Protein AF-A0A8U0WHA3-F1 (afdb_monomer)

Nearest PDB structures (foldseek):
  4mnm-assembly1_A  TM=7.042E-01  e=1.738E-02  Cycas revoluta
  4r5e-assembly1_A  TM=6.989E-01  e=1.854E-02  Cycas revoluta
  4mnk-assembly1_A  TM=7.032E-01  e=4.586E-02  Cycas revoluta
  4mnl-assembly1_A  TM=7.020E-01  e=5.568E-02  Cycas revoluta
  3wij-assembly1_A  TM=7.010E-01  e=7.212E-02  Cycas revoluta

Structure (mmCIF, N/CA/C/O backbone):
data_AF-A0A8U0WHA3-F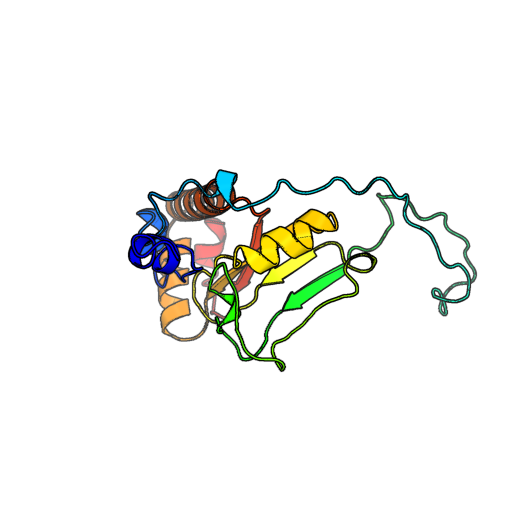1
#
_entry.id   AF-A0A8U0WHA3-F1
#
loop_
_atom_site.group_PDB
_atom_site.id
_atom_site.type_symbol
_atom_site.label_atom_id
_atom_site.label_alt_id
_atom_site.label_comp_id
_atom_site.label_asym_id
_atom_site.label_entity_id
_atom_site.label_seq_id
_atom_site.pdbx_PDB_ins_code
_atom_site.Cartn_x
_atom_site.Cartn_y
_atom_site.Cartn_z
_atom_site.occupancy
_atom_site.B_iso_or_equiv
_atom_site.auth_seq_id
_atom_site.auth_comp_id
_atom_site.auth_asym_id
_atom_site.auth_atom_id
_atom_site.pdbx_PDB_model_num
ATOM 1 N N . MET A 1 1 ? 8.045 21.628 -26.207 1.00 37.41 1 MET A N 1
ATOM 2 C CA . MET A 1 1 ? 7.608 22.619 -25.205 1.00 37.41 1 MET A CA 1
ATOM 3 C C . MET A 1 1 ? 6.106 22.745 -25.346 1.00 37.41 1 MET A C 1
ATOM 5 O O . MET A 1 1 ? 5.651 23.285 -26.343 1.00 37.41 1 MET A O 1
ATOM 9 N N . CYS A 1 2 ? 5.357 22.109 -24.447 1.00 33.91 2 CYS A N 1
ATOM 10 C CA . CYS A 1 2 ? 3.903 22.227 -24.365 1.00 33.91 2 CYS A CA 1
ATOM 11 C C . CYS A 1 2 ? 3.593 22.856 -23.009 1.00 33.91 2 CYS A C 1
ATOM 13 O O . CYS A 1 2 ? 3.605 22.165 -21.995 1.00 33.91 2 CYS A O 1
ATOM 15 N N . ASP A 1 3 ? 3.332 24.160 -23.013 1.00 40.28 3 ASP A N 1
ATOM 16 C CA . ASP A 1 3 ? 3.103 24.990 -21.824 1.00 40.28 3 ASP A CA 1
ATOM 17 C C . ASP A 1 3 ? 1.648 24.920 -21.321 1.00 40.28 3 ASP A C 1
ATOM 19 O O . ASP A 1 3 ? 1.060 25.929 -20.948 1.00 40.28 3 ASP A O 1
ATOM 23 N N . HIS A 1 4 ? 1.023 23.737 -21.349 1.00 37.91 4 HIS A N 1
ATOM 24 C CA . HIS A 1 4 ? -0.361 23.516 -20.883 1.00 37.91 4 HIS A CA 1
ATOM 25 C C . HIS A 1 4 ? -0.502 22.301 -19.939 1.00 37.91 4 HIS A C 1
ATOM 27 O O . HIS A 1 4 ? -1.600 21.779 -19.775 1.00 37.91 4 HIS A O 1
ATOM 33 N N . CYS A 1 5 ? 0.587 21.823 -19.318 1.00 44.94 5 CYS A N 1
ATOM 34 C CA . CYS A 1 5 ? 0.592 20.531 -18.608 1.00 44.94 5 CYS A CA 1
ATOM 35 C C . CYS A 1 5 ? 0.924 20.577 -17.100 1.00 44.94 5 CYS A C 1
ATOM 37 O O . CYS A 1 5 ? 0.930 19.522 -16.465 1.00 44.94 5 CYS A O 1
ATOM 39 N N . ASP A 1 6 ? 1.184 21.743 -16.499 1.00 51.12 6 ASP A N 1
ATOM 40 C CA . ASP A 1 6 ? 1.717 21.785 -15.123 1.00 51.12 6 ASP A CA 1
ATOM 41 C C . ASP A 1 6 ? 0.700 21.354 -14.051 1.00 51.12 6 ASP A C 1
ATOM 43 O O . ASP A 1 6 ? 1.032 20.547 -13.182 1.00 51.12 6 ASP A O 1
ATOM 47 N N . ASP A 1 7 ? -0.566 21.777 -14.140 1.00 51.69 7 ASP A N 1
ATOM 48 C CA . ASP A 1 7 ? -1.559 21.435 -13.107 1.00 51.69 7 ASP A CA 1
ATOM 49 C C . ASP A 1 7 ? -1.934 19.948 -13.098 1.00 51.69 7 ASP A C 1
ATOM 51 O O . ASP A 1 7 ? -2.138 19.364 -12.034 1.00 51.69 7 ASP A O 1
ATOM 55 N N . SER A 1 8 ? -1.979 19.303 -14.269 1.00 55.19 8 SER A N 1
ATOM 56 C CA . SER A 1 8 ? -2.258 17.863 -14.354 1.00 55.19 8 SER A CA 1
ATOM 57 C C . SER A 1 8 ? -1.091 17.019 -13.836 1.00 55.19 8 SER A C 1
ATOM 59 O O . SER A 1 8 ? -1.307 16.000 -13.183 1.00 55.19 8 SER A O 1
ATOM 61 N N . CYS A 1 9 ? 0.150 17.471 -14.058 1.00 60.47 9 CYS A N 1
ATOM 62 C CA . CYS A 1 9 ? 1.345 16.768 -13.607 1.00 60.47 9 CYS A CA 1
ATOM 63 C C . CYS A 1 9 ? 1.514 16.843 -12.083 1.00 60.47 9 CYS A C 1
ATOM 65 O O . CYS A 1 9 ? 1.954 15.869 -11.475 1.00 60.47 9 CYS A O 1
ATOM 67 N N . ASN A 1 10 ? 1.111 17.955 -11.460 1.00 66.75 10 ASN A N 1
ATOM 68 C CA . ASN A 1 10 ? 1.145 18.125 -10.003 1.00 66.75 10 ASN A CA 1
ATOM 69 C C . ASN A 1 10 ? 0.157 17.209 -9.263 1.00 66.75 10 ASN A C 1
ATOM 71 O O . ASN A 1 10 ? 0.350 16.927 -8.085 1.00 66.75 10 ASN A O 1
ATOM 75 N N . GLN A 1 11 ? -0.896 16.737 -9.937 1.00 77.69 11 GLN A N 1
ATOM 76 C CA . GLN A 1 11 ? -1.851 15.785 -9.359 1.00 77.69 11 GLN A CA 1
ATOM 77 C C . GLN A 1 11 ? -1.416 14.322 -9.531 1.00 77.69 11 GLN A C 1
ATOM 79 O O . GLN A 1 11 ? -1.964 13.441 -8.868 1.00 77.69 11 GLN A O 1
ATOM 84 N N . LEU A 1 12 ? -0.429 14.052 -10.391 1.00 84.12 12 LEU A N 1
ATOM 85 C CA . LEU A 1 12 ? 0.175 12.733 -10.570 1.00 84.12 12 LEU A CA 1
ATOM 86 C C . LEU A 1 12 ? 1.250 12.500 -9.496 1.00 84.12 12 LEU A C 1
ATOM 88 O O . LEU A 1 12 ? 2.431 12.336 -9.791 1.00 84.12 12 LEU A O 1
ATOM 92 N N . GLU A 1 13 ? 0.846 12.501 -8.231 1.00 89.06 13 GLU A N 1
ATOM 93 C CA . GLU A 1 13 ? 1.704 12.142 -7.104 1.00 89.06 13 GLU A CA 1
ATOM 94 C C . GLU A 1 13 ? 0.955 11.274 -6.091 1.00 89.06 13 GLU A C 1
ATOM 96 O O . GLU A 1 13 ? -0.275 11.310 -6.009 1.00 89.06 13 GLU A O 1
ATOM 101 N N . ALA A 1 14 ? 1.701 10.483 -5.324 1.00 89.62 14 ALA A N 1
ATOM 102 C CA . ALA A 1 14 ? 1.158 9.786 -4.171 1.00 89.62 14 ALA A CA 1
ATOM 103 C C . ALA A 1 14 ? 0.924 10.753 -3.009 1.00 89.62 14 ALA A C 1
ATOM 105 O O . ALA A 1 14 ? 1.683 11.696 -2.778 1.00 89.62 14 ALA A O 1
ATOM 106 N N . GLU A 1 15 ? -0.137 10.488 -2.258 1.00 93.06 15 GLU A N 1
ATOM 107 C CA . GLU A 1 15 ? -0.487 11.222 -1.051 1.00 93.06 15 GLU A CA 1
ATOM 108 C C . GLU A 1 15 ? -0.927 10.249 0.040 1.00 93.06 15 GLU A C 1
ATOM 110 O O . GLU A 1 15 ? -1.289 9.102 -0.232 1.00 93.06 15 GLU A O 1
ATOM 115 N N . ALA A 1 16 ? -0.828 10.687 1.289 1.00 95.50 16 ALA A N 1
ATOM 116 C CA . ALA A 1 16 ? -1.271 9.908 2.433 1.00 95.50 16 ALA A CA 1
ATOM 117 C C . ALA A 1 16 ? -2.705 10.278 2.813 1.00 95.50 16 ALA A C 1
ATOM 119 O O . ALA A 1 16 ? -3.151 11.404 2.586 1.00 95.50 16 ALA A O 1
ATOM 120 N N . LEU A 1 17 ? -3.401 9.340 3.452 1.00 97.75 17 LEU A N 1
ATOM 121 C CA . LEU A 1 17 ? -4.620 9.634 4.199 1.00 97.75 17 LEU A CA 1
ATOM 122 C C . LEU A 1 17 ? -4.285 9.556 5.685 1.00 97.75 17 LEU A C 1
ATOM 124 O O . LEU A 1 17 ? -3.582 8.653 6.130 1.00 97.75 17 LEU A O 1
ATOM 128 N N . HIS A 1 18 ? -4.785 10.517 6.449 1.00 97.38 18 HIS A N 1
ATOM 129 C CA . HIS A 1 18 ? -4.377 10.762 7.830 1.00 97.38 18 HIS A CA 1
ATOM 130 C C . HIS A 1 18 ? -5.441 10.373 8.861 1.00 97.38 18 HIS A C 1
ATOM 132 O O . HIS A 1 18 ? -5.172 10.444 10.056 1.00 97.38 18 HIS A O 1
ATOM 138 N N . ASN A 1 19 ? -6.652 10.002 8.430 1.00 97.88 19 ASN A N 1
ATOM 139 C CA . ASN A 1 19 ? -7.729 9.581 9.325 1.00 97.88 19 ASN A CA 1
ATOM 140 C C . ASN A 1 19 ? -8.810 8.742 8.617 1.00 97.88 19 ASN A C 1
ATOM 142 O O . ASN A 1 19 ? -8.870 8.670 7.384 1.00 97.88 19 ASN A O 1
ATOM 146 N N . ASN A 1 20 ? -9.700 8.154 9.424 1.00 98.00 20 ASN A N 1
ATOM 147 C CA . ASN A 1 20 ? -10.831 7.338 8.974 1.00 98.00 20 ASN A CA 1
ATOM 148 C C . ASN A 1 20 ? -11.777 8.093 8.031 1.00 98.00 20 ASN A C 1
ATOM 150 O O . ASN A 1 20 ? -12.235 7.532 7.040 1.00 98.00 20 ASN A O 1
ATOM 154 N N . GLU A 1 21 ? -12.048 9.377 8.285 1.00 98.06 21 GLU A N 1
ATOM 155 C CA . GLU A 1 21 ? -12.946 10.173 7.443 1.00 98.06 21 GLU A CA 1
ATOM 156 C C . GLU A 1 21 ? -12.401 10.317 6.016 1.00 98.06 21 GLU A C 1
ATOM 158 O O . GLU A 1 21 ? -13.144 10.159 5.044 1.00 98.06 21 GLU A O 1
ATOM 163 N N . GLN A 1 22 ? -11.106 10.607 5.879 1.00 98.31 22 GLN A N 1
ATOM 164 C CA . GLN A 1 22 ? -10.446 10.718 4.585 1.00 98.31 22 GLN A CA 1
ATOM 165 C C . GLN A 1 22 ? -10.455 9.383 3.836 1.00 98.31 22 GLN A C 1
ATOM 167 O O . GLN A 1 22 ? -10.778 9.366 2.646 1.00 98.31 22 GLN A O 1
ATOM 172 N N . LEU A 1 23 ? -10.161 8.278 4.527 1.00 98.19 23 LEU A N 1
ATOM 173 C CA . LEU A 1 23 ? -10.172 6.934 3.949 1.00 98.19 23 LEU A CA 1
ATOM 174 C C . LEU A 1 23 ? -11.570 6.521 3.476 1.00 98.19 23 LEU A C 1
ATOM 176 O O . LEU A 1 23 ? -11.757 6.212 2.298 1.00 98.19 23 LEU A O 1
ATOM 180 N N . LEU A 1 24 ? -12.560 6.577 4.366 1.00 98.38 24 LEU A N 1
ATOM 181 C CA . LEU A 1 24 ? -13.932 6.146 4.088 1.00 98.38 24 LEU A CA 1
ATOM 182 C C . LEU A 1 24 ? -14.575 6.961 2.960 1.00 98.38 24 LEU A C 1
ATOM 184 O O . LEU A 1 24 ? -15.278 6.412 2.112 1.00 98.38 24 LEU A O 1
ATOM 188 N N . ASN A 1 25 ? -14.290 8.264 2.900 1.00 98.00 25 ASN A N 1
ATOM 189 C CA . ASN A 1 25 ? -14.837 9.150 1.872 1.00 98.00 25 ASN A CA 1
ATOM 190 C C . ASN A 1 25 ? -13.953 9.272 0.623 1.00 98.00 25 ASN A C 1
ATOM 192 O O . ASN A 1 25 ? -14.272 10.065 -0.265 1.00 98.00 25 ASN A O 1
ATOM 196 N N . PHE A 1 26 ? -12.858 8.507 0.528 1.00 96.38 26 PHE A N 1
ATOM 197 C CA . PHE A 1 26 ? -11.936 8.542 -0.609 1.00 96.38 26 PHE A CA 1
ATOM 198 C C . PHE A 1 26 ? -11.435 9.972 -0.916 1.00 96.38 26 PHE A C 1
ATOM 200 O O . PHE A 1 26 ? -11.459 10.443 -2.058 1.00 96.38 26 PHE A O 1
ATOM 207 N N . LYS A 1 27 ? -11.034 10.709 0.129 1.00 96.19 27 LYS A N 1
ATOM 208 C CA . LYS A 1 27 ? -10.593 12.112 0.041 1.00 96.19 27 LYS A CA 1
ATOM 209 C C . LYS A 1 27 ? -9.129 12.216 -0.398 1.00 96.19 27 LYS A C 1
ATOM 211 O O . LYS A 1 27 ? -8.283 12.678 0.356 1.00 96.19 27 LYS A O 1
ATOM 216 N N . VAL A 1 28 ? -8.867 11.814 -1.637 1.00 93.25 28 VAL A N 1
ATOM 217 C CA . VAL A 1 28 ? -7.586 11.997 -2.340 1.00 93.25 28 VAL A CA 1
ATOM 218 C C . VAL A 1 28 ? -7.727 13.091 -3.408 1.00 93.25 28 VAL A C 1
ATOM 220 O O . VAL A 1 28 ? -8.770 13.197 -4.064 1.00 93.25 28 VAL A O 1
ATOM 223 N N . ARG A 1 29 ? -6.701 13.927 -3.598 1.00 91.69 29 ARG A N 1
ATOM 224 C CA . ARG A 1 29 ? -6.619 14.934 -4.672 1.00 91.69 29 ARG A CA 1
ATOM 225 C C . ARG A 1 29 ? -6.677 14.278 -6.048 1.00 91.69 29 ARG A C 1
ATOM 227 O O . ARG A 1 29 ? -7.362 14.775 -6.937 1.00 91.69 29 ARG A O 1
ATOM 234 N N . SER A 1 30 ? -6.037 13.121 -6.197 1.00 91.38 30 SER A N 1
ATOM 235 C CA . SER A 1 30 ? -5.966 12.360 -7.453 1.00 91.38 30 SER A CA 1
ATOM 236 C C . SER A 1 30 ? -7.195 11.471 -7.731 1.00 91.38 30 SER A C 1
ATOM 238 O O . SER A 1 30 ? -7.151 10.588 -8.589 1.00 91.38 30 SER A O 1
ATOM 240 N N .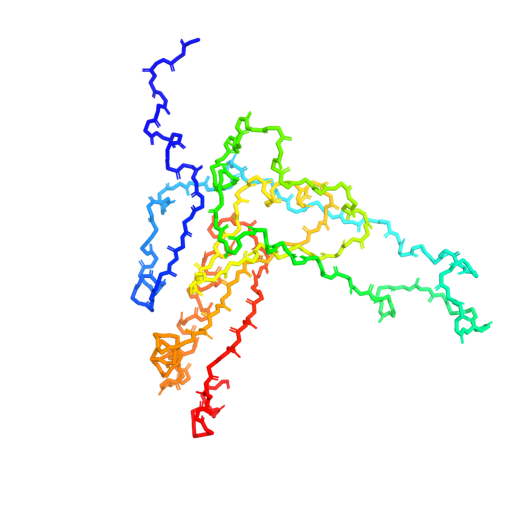 LYS A 1 31 ? -8.333 11.697 -7.054 1.00 92.62 31 LYS A N 1
ATOM 241 C CA . LYS A 1 31 ? -9.543 10.851 -7.176 1.00 92.62 31 LYS A CA 1
ATOM 242 C C . LYS A 1 31 ? -10.156 10.807 -8.578 1.00 92.62 31 LYS A C 1
ATOM 244 O O . LYS A 1 31 ? -10.869 9.864 -8.898 1.00 92.62 31 LYS A O 1
ATOM 249 N N . HIS A 1 32 ? -9.925 11.841 -9.385 1.00 93.62 32 HIS A N 1
ATOM 250 C CA . HIS A 1 32 ? -10.448 11.949 -10.750 1.00 93.62 32 HIS A CA 1
ATOM 251 C C . HIS A 1 32 ? -9.486 11.398 -11.807 1.00 93.62 32 HIS A C 1
ATOM 253 O O . HIS A 1 32 ? -9.846 11.335 -12.979 1.00 93.62 32 HIS A O 1
ATOM 259 N N . ILE A 1 33 ? -8.272 11.018 -11.404 1.00 93.50 33 ILE A N 1
ATOM 260 C CA . ILE A 1 33 ? -7.271 10.454 -12.302 1.00 93.50 33 ILE A CA 1
ATOM 261 C C . ILE A 1 33 ? -7.606 8.989 -12.549 1.00 93.50 33 ILE A C 1
ATOM 263 O O . ILE A 1 33 ? -7.780 8.218 -11.605 1.00 93.50 33 ILE A O 1
ATOM 267 N N . ASP A 1 34 ? -7.649 8.605 -13.822 1.00 94.06 34 ASP A N 1
ATOM 268 C CA . ASP A 1 34 ? -7.662 7.201 -14.212 1.00 94.06 34 ASP A CA 1
ATOM 269 C C . ASP A 1 34 ? -6.233 6.645 -14.194 1.00 94.06 34 ASP A C 1
ATOM 271 O O . ASP A 1 34 ? -5.477 6.756 -15.164 1.00 94.06 34 ASP A O 1
ATOM 275 N N . TRP A 1 35 ? -5.838 6.059 -13.063 1.00 94.31 35 TRP A N 1
ATOM 276 C CA . TRP A 1 35 ? -4.488 5.519 -12.895 1.00 94.31 35 TRP A CA 1
ATOM 277 C C . TRP A 1 35 ? -4.187 4.331 -13.806 1.00 94.31 35 TRP A C 1
ATOM 279 O O . TRP A 1 35 ? -3.012 4.059 -14.035 1.00 94.31 35 TRP A O 1
ATOM 289 N N . HIS A 1 36 ? -5.182 3.684 -14.420 1.00 92.69 36 HIS A N 1
ATOM 290 C CA . HIS A 1 36 ? -4.942 2.618 -15.401 1.00 92.69 36 HIS A CA 1
ATOM 291 C C . HIS A 1 36 ? -4.210 3.128 -16.653 1.00 92.69 36 HIS A C 1
ATOM 293 O O . HIS A 1 36 ? -3.592 2.343 -17.371 1.00 92.69 36 HIS A O 1
ATOM 299 N N . MET A 1 37 ? -4.232 4.443 -16.904 1.00 94.44 37 MET A N 1
ATOM 300 C CA . MET A 1 37 ? -3.443 5.074 -17.965 1.00 94.44 37 MET A CA 1
ATOM 301 C C . MET A 1 37 ? -1.955 5.216 -17.608 1.00 94.44 37 MET A C 1
ATOM 303 O O . MET A 1 37 ? -1.115 5.332 -18.502 1.00 94.44 37 MET A O 1
ATOM 307 N N . TYR A 1 38 ? -1.622 5.213 -16.315 1.00 94.62 38 TYR A N 1
ATOM 308 C CA . TYR A 1 38 ? -0.292 5.541 -15.789 1.00 94.62 38 TYR A CA 1
ATOM 309 C C . TYR A 1 38 ? 0.400 4.345 -15.126 1.00 94.62 38 TYR A C 1
ATOM 311 O O . TYR A 1 38 ? 1.631 4.285 -15.100 1.00 94.62 38 TYR A O 1
ATOM 319 N N . VAL A 1 39 ? -0.375 3.380 -14.631 1.00 95.38 39 VAL A N 1
ATOM 320 C CA . VAL A 1 39 ? 0.095 2.162 -13.975 1.00 95.38 39 VAL A CA 1
ATOM 321 C C . VAL A 1 39 ? -0.017 0.983 -14.929 1.00 95.38 39 VAL A C 1
ATOM 323 O O . VAL A 1 39 ? -1.085 0.632 -15.426 1.00 95.38 39 VAL A O 1
ATOM 326 N N . LYS A 1 40 ? 1.121 0.345 -15.191 1.00 95.69 40 LYS A N 1
ATOM 327 C CA . LYS A 1 40 ? 1.210 -0.853 -16.023 1.00 95.69 40 LYS A CA 1
ATOM 328 C C . LYS A 1 40 ? 0.697 -2.056 -15.235 1.00 95.69 40 LYS A C 1
ATOM 330 O O . LYS A 1 40 ? 1.054 -2.184 -14.067 1.00 95.69 40 LYS A O 1
ATOM 335 N N . PRO A 1 41 ? -0.048 -2.983 -15.855 1.00 97.06 41 PRO A N 1
ATOM 336 C CA . PRO A 1 41 ? -0.464 -4.211 -15.187 1.00 97.06 41 PRO A CA 1
ATOM 337 C C . PRO A 1 41 ? 0.722 -5.031 -14.661 1.00 97.06 41 PRO A C 1
ATOM 339 O O . PRO A 1 41 ? 1.785 -5.075 -15.291 1.00 97.06 41 PRO A O 1
ATOM 342 N N . LEU A 1 42 ? 0.515 -5.722 -13.537 1.00 97.56 42 LEU A N 1
ATOM 343 C CA . LEU A 1 42 ? 1.486 -6.644 -12.953 1.00 97.56 42 LEU A CA 1
ATOM 344 C C . LEU A 1 42 ? 1.882 -7.724 -13.969 1.00 97.56 42 LEU A C 1
ATOM 346 O O . LEU A 1 42 ? 1.048 -8.504 -14.438 1.00 97.56 42 LEU A O 1
ATOM 350 N N . ARG A 1 43 ? 3.174 -7.796 -14.305 1.00 96.25 43 ARG A N 1
ATOM 351 C CA . ARG A 1 43 ? 3.678 -8.814 -15.227 1.00 96.25 43 ARG A CA 1
ATOM 352 C C . ARG A 1 43 ? 3.690 -10.186 -14.538 1.00 96.25 43 ARG A C 1
ATOM 354 O O . ARG A 1 43 ? 4.292 -10.322 -13.479 1.00 96.25 43 ARG A O 1
ATOM 361 N N . PRO A 1 44 ? 3.129 -11.242 -15.140 1.00 91.94 44 PRO A N 1
ATOM 362 C CA . PRO A 1 44 ? 3.260 -12.589 -14.593 1.00 91.94 44 PRO A CA 1
ATOM 363 C C . PRO A 1 44 ? 4.726 -13.052 -14.579 1.00 91.94 44 PRO A C 1
ATOM 365 O O . PRO A 1 44 ? 5.466 -12.857 -15.551 1.00 91.94 44 PRO A O 1
ATOM 368 N N . ARG A 1 45 ? 5.141 -13.700 -13.484 1.00 86.25 45 ARG A N 1
ATOM 369 C CA . ARG A 1 45 ? 6.421 -14.416 -13.396 1.00 86.25 45 ARG A CA 1
ATOM 370 C C . ARG A 1 45 ? 6.206 -15.869 -13.814 1.00 86.25 45 ARG A C 1
ATOM 372 O O . ARG A 1 45 ? 5.477 -16.602 -13.164 1.00 86.25 45 ARG A O 1
ATOM 379 N N . TYR A 1 46 ? 6.849 -16.269 -14.909 1.00 73.69 46 TYR A N 1
ATOM 380 C CA . TYR A 1 46 ? 6.767 -17.632 -15.459 1.00 73.69 46 TYR A CA 1
ATOM 381 C C . TYR A 1 46 ? 7.980 -18.503 -15.116 1.00 73.69 46 TYR A C 1
ATOM 383 O O . TYR A 1 46 ? 8.012 -19.689 -15.441 1.00 73.69 46 TYR A O 1
ATOM 391 N N . ALA A 1 47 ? 9.016 -17.912 -14.519 1.00 69.88 47 ALA A N 1
ATOM 392 C CA . ALA A 1 47 ? 10.204 -18.650 -14.132 1.00 69.88 47 ALA A CA 1
ATOM 393 C C . ALA A 1 47 ? 9.869 -19.533 -12.928 1.00 69.88 47 ALA A C 1
ATOM 395 O O . ALA A 1 47 ? 9.437 -19.025 -11.895 1.00 69.88 47 ALA A O 1
ATOM 396 N N . LYS A 1 48 ? 10.086 -20.845 -13.063 1.00 67.56 48 LYS A N 1
ATOM 397 C CA . LYS A 1 48 ? 10.014 -21.761 -11.923 1.00 67.56 48 LYS A CA 1
ATOM 398 C C . LYS A 1 48 ? 11.050 -21.343 -10.875 1.00 67.56 48 LYS A C 1
ATOM 400 O O . LYS A 1 48 ? 12.142 -20.923 -11.274 1.00 67.56 48 LYS A O 1
ATOM 405 N N . PRO A 1 49 ? 10.759 -21.493 -9.574 1.00 67.25 49 PRO A N 1
ATOM 406 C CA . PRO A 1 49 ? 11.749 -21.285 -8.528 1.00 67.25 49 PRO A CA 1
ATOM 407 C C . PRO A 1 49 ? 13.021 -22.083 -8.838 1.00 67.25 49 PRO A C 1
ATOM 409 O O . PRO A 1 49 ? 12.981 -23.301 -9.015 1.00 67.25 49 PRO A O 1
ATOM 412 N N . ILE A 1 50 ? 14.157 -21.395 -8.960 1.00 66.81 50 ILE A N 1
ATOM 413 C CA . ILE A 1 50 ? 15.440 -22.048 -9.224 1.00 66.81 50 ILE A CA 1
ATOM 414 C C . ILE A 1 50 ? 16.141 -22.250 -7.888 1.00 66.81 50 ILE A C 1
ATOM 416 O O . ILE A 1 50 ? 16.629 -21.302 -7.276 1.00 66.81 50 ILE A O 1
ATOM 420 N N . TYR A 1 51 ? 16.234 -23.502 -7.448 1.00 63.25 51 TYR A N 1
ATOM 421 C CA . TYR A 1 51 ? 17.085 -23.844 -6.318 1.00 63.25 51 TYR A CA 1
ATOM 422 C C . TYR A 1 51 ? 18.560 -23.756 -6.728 1.00 63.25 51 TYR A C 1
ATOM 424 O O . TYR A 1 51 ? 19.043 -24.557 -7.531 1.00 63.25 51 TYR A O 1
ATOM 432 N N . LEU A 1 52 ? 19.302 -22.813 -6.140 1.00 65.50 52 LEU A N 1
ATOM 433 C CA . LEU A 1 52 ? 20.739 -22.614 -6.392 1.00 65.50 52 LEU A CA 1
ATOM 434 C C . LEU A 1 52 ? 21.641 -23.684 -5.727 1.00 65.50 52 LEU A C 1
ATOM 436 O O . LEU A 1 52 ? 22.861 -23.525 -5.654 1.00 65.50 52 LEU A O 1
ATOM 440 N N . LYS A 1 53 ? 21.069 -24.814 -5.277 1.00 64.62 53 LYS A N 1
ATOM 441 C CA . LYS A 1 53 ? 21.775 -25.958 -4.671 1.00 64.62 53 LYS A CA 1
ATOM 442 C C . LYS A 1 53 ? 22.607 -25.550 -3.434 1.00 64.62 53 LYS A C 1
ATOM 444 O O . LYS A 1 53 ? 22.219 -24.672 -2.665 1.00 64.62 53 LYS A O 1
ATOM 449 N N . LYS A 1 54 ? 23.754 -26.213 -3.222 1.00 56.66 54 LYS A N 1
ATOM 450 C CA . LYS A 1 54 ? 24.638 -26.094 -2.043 1.00 56.66 54 LYS A CA 1
ATOM 451 C C . LYS A 1 54 ? 25.218 -24.694 -1.785 1.00 56.66 54 LYS A C 1
ATOM 453 O O . LYS A 1 54 ? 25.858 -24.509 -0.760 1.00 56.66 54 LYS A O 1
ATOM 458 N N . GLN A 1 55 ? 25.027 -23.721 -2.679 1.00 59.78 55 GLN A N 1
ATOM 459 C CA . GLN A 1 55 ? 25.498 -22.349 -2.451 1.00 59.78 55 GLN A CA 1
ATOM 460 C C . GLN A 1 55 ? 24.580 -21.542 -1.519 1.00 59.78 55 GLN A C 1
ATOM 462 O O . GLN A 1 55 ? 25.027 -20.539 -0.978 1.00 59.78 55 GLN A O 1
ATOM 467 N N . PHE A 1 56 ? 23.329 -21.976 -1.306 1.00 59.97 56 PHE A N 1
ATOM 468 C CA . PHE A 1 56 ? 22.346 -21.220 -0.515 1.00 59.97 56 PHE A CA 1
ATOM 469 C C . PHE A 1 56 ? 21.755 -21.992 0.673 1.00 59.97 56 PHE A C 1
ATOM 471 O O . PHE A 1 56 ? 21.398 -21.383 1.678 1.00 59.97 56 PHE A O 1
ATOM 478 N N . ASN A 1 57 ? 21.681 -23.326 0.610 1.00 61.28 57 ASN A N 1
ATOM 479 C CA . ASN A 1 57 ? 21.234 -24.146 1.739 1.00 61.28 57 ASN A CA 1
ATOM 480 C C . ASN A 1 57 ? 22.436 -24.686 2.523 1.00 61.28 57 ASN A C 1
ATOM 482 O O . ASN A 1 57 ? 22.841 -25.835 2.364 1.00 61.28 57 ASN A O 1
ATOM 486 N N . LEU A 1 58 ? 23.031 -23.823 3.349 1.00 64.06 58 LEU A N 1
ATOM 487 C CA . LEU A 1 58 ? 24.194 -24.169 4.178 1.00 64.06 58 LEU A CA 1
ATOM 488 C C . LEU A 1 58 ? 23.841 -25.086 5.364 1.00 64.06 58 LEU A C 1
ATOM 490 O O . LEU A 1 58 ? 24.741 -25.617 6.009 1.00 64.06 58 LEU A O 1
ATOM 494 N N . LEU A 1 59 ? 22.548 -25.260 5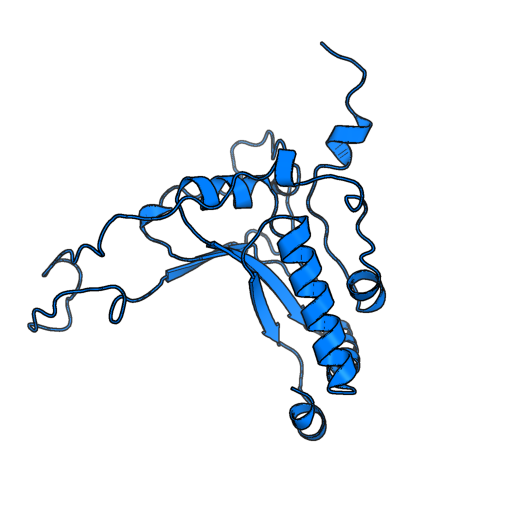.665 1.00 66.06 59 LEU A N 1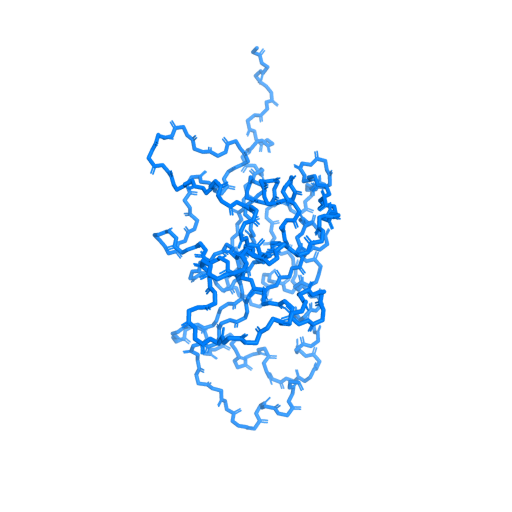
ATOM 495 C CA . LEU A 1 59 ? 22.063 -25.918 6.884 1.00 66.06 59 LEU A CA 1
ATOM 496 C C . LEU A 1 59 ? 21.546 -27.347 6.660 1.00 66.06 59 LEU A C 1
ATOM 498 O O . LEU A 1 59 ? 21.294 -28.054 7.632 1.00 66.06 59 LEU A O 1
ATOM 502 N N . SER A 1 60 ? 21.369 -27.789 5.411 1.00 64.50 60 SER A N 1
ATOM 503 C CA . SER A 1 60 ? 20.776 -29.094 5.114 1.00 64.50 60 SER A CA 1
ATOM 504 C C . SER A 1 60 ? 21.408 -29.766 3.897 1.00 64.50 60 SER A C 1
ATOM 506 O O . SER A 1 60 ? 21.604 -29.154 2.850 1.00 64.50 60 SER A O 1
ATOM 508 N N . ASN A 1 61 ? 21.676 -31.068 4.029 1.00 66.19 61 ASN A N 1
ATOM 509 C CA . ASN A 1 61 ? 22.100 -31.934 2.926 1.00 66.19 61 ASN A CA 1
ATOM 510 C C . ASN A 1 61 ? 20.913 -32.503 2.126 1.00 66.19 61 ASN A C 1
ATOM 512 O O . ASN A 1 61 ? 21.132 -33.224 1.150 1.00 66.19 61 ASN A O 1
ATOM 516 N N . TYR A 1 62 ? 19.670 -32.210 2.529 1.00 62.97 62 TYR A N 1
ATOM 517 C CA . TYR A 1 62 ? 18.477 -32.672 1.825 1.00 62.97 62 TYR A CA 1
ATOM 518 C C . TYR A 1 62 ? 18.257 -31.851 0.547 1.00 62.97 62 TYR A C 1
ATOM 520 O O . TYR A 1 62 ? 18.123 -30.627 0.579 1.00 62.97 62 TYR A O 1
ATOM 528 N N . ASN A 1 63 ? 18.221 -32.547 -0.591 1.00 67.75 63 ASN A N 1
ATOM 529 C CA . ASN A 1 63 ? 17.828 -31.982 -1.879 1.00 67.75 63 ASN A CA 1
ATOM 530 C C . ASN A 1 63 ? 16.309 -32.084 -2.019 1.00 67.75 63 ASN A C 1
ATOM 532 O O . ASN A 1 63 ? 15.804 -33.052 -2.584 1.00 67.75 63 ASN A O 1
ATOM 536 N N . GLU A 1 64 ? 15.592 -31.094 -1.506 1.00 70.62 64 GLU A N 1
ATOM 537 C CA . GLU A 1 64 ? 14.181 -30.923 -1.833 1.00 70.62 64 GLU A CA 1
ATOM 538 C C . GLU A 1 64 ? 14.060 -30.067 -3.098 1.00 70.62 64 GLU A C 1
ATOM 540 O O . GLU A 1 64 ? 14.747 -29.051 -3.250 1.00 70.62 64 GLU A O 1
ATOM 545 N N . GLN A 1 65 ? 13.233 -30.502 -4.048 1.00 73.94 65 GLN A N 1
ATOM 546 C CA . GLN A 1 65 ? 12.912 -29.682 -5.208 1.00 73.94 65 GLN A CA 1
ATOM 547 C C . GLN A 1 65 ? 12.036 -28.515 -4.744 1.00 73.94 65 GLN A C 1
ATOM 549 O O . GLN A 1 65 ? 11.023 -28.734 -4.088 1.00 73.94 65 GLN A O 1
ATOM 554 N N . ILE A 1 66 ? 12.424 -27.286 -5.091 1.00 75.94 66 ILE A N 1
ATOM 555 C CA . ILE A 1 66 ? 11.610 -26.108 -4.789 1.00 75.94 66 ILE A CA 1
ATOM 556 C C . ILE A 1 66 ? 10.532 -25.941 -5.863 1.00 75.94 66 ILE A C 1
ATOM 558 O O . ILE A 1 66 ? 10.830 -25.937 -7.060 1.00 75.94 66 ILE A O 1
ATOM 562 N N . ASP A 1 67 ? 9.296 -25.769 -5.420 1.00 79.62 67 ASP A N 1
ATOM 563 C CA . ASP A 1 67 ? 8.137 -25.373 -6.205 1.00 79.62 67 ASP A CA 1
ATOM 564 C C . ASP A 1 67 ? 7.396 -24.208 -5.526 1.00 79.62 67 ASP A C 1
ATOM 566 O O . ASP A 1 67 ? 7.872 -23.620 -4.554 1.00 79.62 67 ASP A O 1
ATOM 570 N N . ASP A 1 68 ? 6.240 -23.824 -6.061 1.00 78.75 68 ASP A N 1
ATOM 571 C CA . ASP A 1 68 ? 5.480 -22.693 -5.527 1.00 78.75 68 ASP A CA 1
ATOM 572 C C . ASP A 1 68 ? 4.894 -22.952 -4.130 1.00 78.75 68 ASP A C 1
ATOM 574 O O . ASP A 1 68 ? 4.609 -21.988 -3.420 1.00 78.75 68 ASP A O 1
ATOM 578 N N . SER A 1 69 ? 4.755 -24.219 -3.722 1.00 82.56 69 SER A N 1
ATOM 579 C CA . SER A 1 69 ? 4.185 -24.625 -2.433 1.00 82.56 69 SER A CA 1
ATOM 580 C C . SER A 1 69 ? 5.192 -24.597 -1.283 1.00 82.56 69 SER A C 1
ATOM 582 O O . SER A 1 69 ? 4.798 -24.363 -0.142 1.00 82.56 69 SER A O 1
ATOM 584 N N . ASN A 1 70 ? 6.482 -24.802 -1.569 1.00 80.12 70 ASN A N 1
ATOM 585 C CA . ASN A 1 70 ? 7.537 -24.846 -0.552 1.00 80.12 70 ASN A CA 1
ATOM 586 C C . ASN A 1 70 ? 8.605 -23.745 -0.698 1.00 80.12 70 ASN A C 1
ATOM 588 O O . ASN A 1 70 ? 9.468 -23.610 0.178 1.00 80.12 70 ASN A O 1
ATOM 592 N N . ARG A 1 71 ? 8.569 -22.926 -1.761 1.00 83.44 71 ARG A N 1
ATOM 593 C CA . ARG A 1 71 ? 9.459 -21.760 -1.861 1.00 83.44 71 ARG A CA 1
ATOM 594 C C . ARG A 1 71 ? 9.132 -20.737 -0.777 1.00 83.44 71 ARG A C 1
ATOM 596 O O . ARG A 1 71 ? 7.975 -20.464 -0.469 1.00 83.44 71 ARG A O 1
ATOM 603 N N . ARG A 1 72 ? 10.176 -20.104 -0.252 1.00 85.06 72 ARG A N 1
ATOM 604 C CA . ARG A 1 72 ? 10.036 -18.945 0.632 1.00 85.06 72 ARG A CA 1
ATOM 605 C C . ARG A 1 72 ? 9.826 -17.695 -0.206 1.00 85.06 72 ARG A C 1
ATOM 607 O O . ARG A 1 72 ? 10.540 -17.504 -1.188 1.00 85.06 72 ARG A O 1
ATOM 614 N N . GLU A 1 73 ? 8.885 -16.861 0.212 1.00 89.62 73 GLU A N 1
ATOM 615 C CA . GLU A 1 73 ? 8.661 -15.549 -0.387 1.00 89.62 73 GLU A CA 1
ATOM 616 C C . GLU A 1 73 ? 9.460 -14.479 0.370 1.00 89.62 73 GLU A C 1
ATOM 618 O O . GLU A 1 73 ? 9.588 -14.550 1.595 1.00 89.62 73 GLU A O 1
ATOM 623 N N . LEU A 1 74 ? 10.000 -13.493 -0.349 1.00 93.19 74 LEU A N 1
ATOM 624 C CA . LEU A 1 74 ? 10.725 -12.368 0.245 1.00 93.19 74 LEU A CA 1
ATOM 625 C C . LEU A 1 74 ? 9.965 -11.052 0.047 1.00 93.19 74 LEU A C 1
ATOM 627 O O . LEU A 1 74 ? 9.675 -10.646 -1.079 1.00 93.19 74 LEU A O 1
ATOM 631 N N . LEU A 1 75 ? 9.700 -10.356 1.152 1.00 97.12 75 LEU A N 1
ATOM 632 C CA . LEU A 1 75 ? 9.213 -8.979 1.167 1.00 97.12 75 LEU A CA 1
ATOM 633 C C . LEU A 1 75 ? 10.398 -8.019 1.321 1.00 97.12 75 LEU A C 1
ATOM 635 O O . LEU A 1 75 ? 11.160 -8.128 2.281 1.00 97.12 75 LEU A O 1
ATOM 639 N N . LEU A 1 76 ? 10.521 -7.052 0.412 1.00 97.56 76 LEU A N 1
ATOM 640 C CA . LEU A 1 76 ? 11.358 -5.871 0.611 1.00 97.56 76 LEU A CA 1
ATOM 641 C C . LEU A 1 76 ? 10.499 -4.729 1.156 1.00 97.56 76 LEU A C 1
ATOM 643 O O . LEU A 1 76 ? 9.528 -4.334 0.515 1.00 97.56 76 LEU A O 1
ATOM 647 N N . CYS A 1 77 ? 10.888 -4.185 2.306 1.00 96.69 77 CYS A N 1
ATOM 648 C CA . CYS A 1 77 ? 10.257 -3.013 2.903 1.00 96.69 77 CYS A CA 1
ATOM 649 C C . CYS A 1 77 ? 11.111 -1.771 2.616 1.00 96.69 77 CYS A C 1
ATOM 651 O O . CYS A 1 77 ? 12.258 -1.692 3.058 1.00 96.69 77 CYS A O 1
ATOM 653 N N . HIS A 1 78 ? 10.583 -0.833 1.834 1.00 93.75 78 HIS A N 1
ATOM 654 C CA . HIS A 1 78 ? 11.221 0.448 1.552 1.00 93.75 78 HIS A CA 1
ATOM 655 C C . HIS A 1 78 ? 10.810 1.471 2.614 1.00 93.75 78 HIS A C 1
ATOM 657 O O . HIS A 1 78 ? 9.744 2.058 2.501 1.00 93.75 78 HIS A O 1
ATOM 663 N N . ASP A 1 79 ? 11.664 1.671 3.617 1.00 91.94 79 ASP A N 1
ATOM 664 C CA . ASP A 1 79 ? 11.503 2.660 4.695 1.00 91.94 79 ASP A CA 1
ATOM 665 C C . ASP A 1 79 ? 12.618 3.722 4.613 1.00 91.94 79 ASP A C 1
ATOM 667 O O . ASP A 1 79 ? 13.462 3.888 5.497 1.00 91.94 79 ASP A O 1
ATOM 671 N N . MET A 1 80 ? 12.737 4.372 3.452 1.00 84.94 80 MET A N 1
ATOM 672 C CA . MET A 1 80 ? 13.789 5.365 3.236 1.00 84.94 80 MET A CA 1
ATOM 673 C C . MET A 1 80 ? 13.342 6.712 3.805 1.00 84.94 80 MET A C 1
ATOM 675 O O . MET A 1 80 ? 12.492 7.381 3.230 1.00 84.94 80 MET A O 1
ATOM 679 N N . MET A 1 81 ? 13.963 7.142 4.906 1.00 84.62 81 MET A N 1
ATOM 680 C CA . MET A 1 81 ? 13.689 8.436 5.559 1.00 84.62 81 MET A CA 1
ATOM 681 C C . MET A 1 81 ? 12.232 8.608 6.041 1.00 84.62 81 MET A C 1
ATOM 683 O O . MET A 1 81 ? 11.769 9.732 6.242 1.00 84.62 81 MET A O 1
ATOM 687 N N . GLY A 1 82 ? 11.536 7.495 6.279 1.00 81.12 82 GLY A N 1
ATOM 688 C CA . GLY A 1 82 ? 10.295 7.405 7.045 1.00 81.12 82 GLY A CA 1
ATOM 689 C C . GLY A 1 82 ? 8.998 7.796 6.331 1.00 81.12 82 GLY A C 1
ATOM 690 O O . GLY A 1 82 ? 7.932 7.391 6.779 1.00 81.12 82 GLY A O 1
ATOM 691 N N . ASN A 1 83 ? 9.024 8.581 5.254 1.00 88.81 83 ASN A N 1
ATOM 692 C CA . ASN A 1 83 ? 7.813 9.033 4.553 1.00 88.81 83 ASN A CA 1
ATOM 693 C C . ASN A 1 83 ? 8.083 9.261 3.061 1.00 88.81 83 ASN A C 1
ATOM 695 O O . ASN A 1 83 ? 9.193 9.050 2.581 1.00 88.81 83 ASN A O 1
ATOM 699 N N . TYR A 1 84 ? 7.072 9.751 2.339 1.00 90.31 84 TYR A N 1
ATOM 700 C CA . TYR A 1 84 ? 7.231 10.194 0.957 1.00 90.31 84 TYR A CA 1
ATOM 701 C C . TYR A 1 84 ? 8.379 11.190 0.781 1.00 90.31 84 TYR A C 1
ATOM 703 O O . TYR A 1 84 ? 8.431 12.225 1.454 1.00 90.31 84 TYR A O 1
ATOM 711 N N . LEU A 1 85 ? 9.229 10.921 -0.207 1.00 88.88 85 LEU A N 1
ATOM 712 C CA . LEU A 1 85 ? 10.245 11.846 -0.691 1.00 88.88 85 LEU A CA 1
ATOM 713 C C . LEU A 1 85 ? 9.829 12.372 -2.075 1.00 88.88 85 LEU A C 1
ATOM 715 O O . LEU A 1 85 ? 8.651 12.392 -2.433 1.00 88.88 85 LEU A O 1
ATOM 719 N N . GLU A 1 86 ? 10.796 12.815 -2.873 1.00 89.31 86 GLU A N 1
ATOM 720 C CA . GLU A 1 86 ? 10.573 13.268 -4.255 1.00 89.31 86 GLU A CA 1
ATOM 721 C C . GLU A 1 86 ? 10.073 12.139 -5.180 1.00 89.31 86 GLU A C 1
ATOM 723 O O . GLU A 1 86 ? 9.543 12.380 -6.264 1.00 89.31 86 GLU A O 1
ATOM 728 N N . ASP A 1 87 ? 10.209 10.888 -4.747 1.00 88.19 87 ASP A N 1
ATOM 729 C CA . ASP A 1 87 ? 9.719 9.704 -5.442 1.00 88.19 87 ASP A CA 1
ATOM 730 C C . ASP A 1 87 ? 8.192 9.536 -5.388 1.00 88.19 87 ASP A C 1
ATOM 732 O O . ASP A 1 87 ? 7.655 8.705 -6.124 1.00 88.19 87 ASP A O 1
ATOM 736 N N . ARG A 1 88 ? 7.483 10.354 -4.592 1.00 91.00 88 ARG A N 1
ATOM 737 C CA . ARG A 1 88 ? 6.014 10.437 -4.618 1.00 91.00 88 ARG A CA 1
ATOM 738 C C . ARG A 1 88 ? 5.476 10.948 -5.949 1.00 91.00 88 ARG A C 1
ATOM 740 O O . ARG A 1 88 ? 4.369 10.584 -6.334 1.00 91.00 88 ARG A O 1
ATOM 747 N N . HIS A 1 89 ? 6.240 11.792 -6.641 1.00 89.94 89 HIS A N 1
ATOM 748 C CA . HIS A 1 89 ? 5.846 12.399 -7.907 1.00 89.94 89 HIS A CA 1
ATOM 749 C C . HIS A 1 89 ? 5.966 11.388 -9.057 1.00 89.94 89 HIS A C 1
ATOM 751 O O . HIS A 1 89 ? 6.882 10.570 -9.091 1.00 89.94 89 HIS A O 1
ATOM 757 N N . PHE A 1 90 ? 5.083 11.461 -10.056 1.00 86.19 90 PHE A N 1
ATOM 758 C CA . PHE A 1 90 ? 5.074 10.526 -11.190 1.00 86.19 90 PHE A CA 1
ATOM 759 C C . PHE A 1 90 ? 6.374 10.533 -12.000 1.00 86.19 90 PHE A C 1
ATOM 761 O O . PHE A 1 90 ? 6.894 9.474 -12.348 1.00 86.19 90 PHE A O 1
ATOM 768 N N . ASN A 1 91 ? 6.932 11.720 -12.251 1.00 81.75 91 ASN A N 1
ATOM 769 C CA . ASN A 1 91 ? 8.233 11.866 -12.910 1.00 81.75 91 ASN A CA 1
ATOM 770 C C . ASN A 1 91 ? 9.416 11.613 -11.961 1.00 81.75 91 ASN A C 1
ATOM 772 O O . ASN A 1 91 ? 10.567 11.731 -12.382 1.00 81.75 91 ASN A O 1
ATOM 776 N N . SER A 1 92 ? 9.133 11.238 -10.710 1.00 80.56 92 SER A N 1
ATOM 777 C CA . SER A 1 92 ? 10.099 11.056 -9.637 1.00 80.56 92 SER A CA 1
ATOM 778 C C . SER A 1 92 ? 10.984 12.298 -9.454 1.00 80.56 92 SER A C 1
ATOM 780 O O . SER A 1 92 ? 10.609 13.428 -9.774 1.00 80.56 92 SER A O 1
ATOM 782 N N . SER A 1 93 ? 12.169 12.074 -8.911 1.00 81.19 93 SER A N 1
ATOM 783 C CA . SER A 1 93 ? 13.141 13.083 -8.538 1.00 81.19 93 SER A CA 1
ATOM 784 C C . SER A 1 93 ? 14.139 13.387 -9.656 1.00 81.19 93 SER A C 1
ATOM 786 O O . SER A 1 93 ? 14.499 12.530 -10.464 1.00 81.19 93 SER A O 1
ATOM 788 N N . LYS A 1 94 ? 14.668 14.618 -9.654 1.00 83.12 94 LYS A N 1
ATOM 789 C CA . LYS A 1 94 ? 15.841 15.008 -10.461 1.00 83.12 94 LYS A CA 1
ATOM 790 C C . LYS A 1 94 ? 17.171 14.719 -9.753 1.00 83.12 94 LYS A C 1
ATOM 792 O O . LYS A 1 94 ? 18.228 14.976 -10.331 1.00 83.12 94 LYS A O 1
ATOM 797 N N . LYS A 1 95 ? 17.139 14.254 -8.501 1.00 82.62 95 LYS A N 1
ATOM 798 C CA . LYS A 1 95 ? 18.340 14.007 -7.700 1.00 82.62 95 LYS A CA 1
ATOM 799 C C . LYS A 1 95 ? 19.002 12.687 -8.098 1.00 82.62 95 LYS A C 1
ATOM 801 O O . LYS A 1 95 ? 18.386 11.765 -8.633 1.00 82.62 95 LYS A O 1
ATOM 806 N N . PHE A 1 96 ? 20.310 12.605 -7.873 1.00 82.06 96 PHE A N 1
ATOM 807 C CA . PHE A 1 96 ? 21.100 11.429 -8.239 1.00 82.06 96 PHE A CA 1
ATOM 808 C C . PHE A 1 96 ? 21.263 10.444 -7.075 1.00 82.06 96 PHE A C 1
ATOM 810 O O . PHE A 1 96 ? 21.672 9.311 -7.306 1.00 82.06 96 PHE A O 1
ATOM 817 N N . ASP A 1 97 ? 20.921 10.825 -5.854 1.00 83.88 97 ASP A N 1
ATOM 818 C CA . ASP A 1 97 ? 21.164 10.081 -4.617 1.00 83.88 97 ASP A CA 1
ATOM 819 C C . ASP A 1 97 ? 19.911 9.403 -4.043 1.00 83.88 97 ASP A C 1
ATOM 821 O O . ASP A 1 97 ? 19.993 8.766 -2.996 1.00 83.88 97 ASP A O 1
ATOM 825 N N . ASP A 1 98 ? 18.777 9.452 -4.748 1.00 86.88 98 ASP A N 1
ATOM 826 C CA . ASP A 1 98 ? 17.573 8.740 -4.315 1.00 86.88 98 ASP A CA 1
ATOM 827 C C . ASP A 1 98 ? 17.772 7.224 -4.277 1.00 86.88 98 ASP A C 1
ATOM 829 O O . ASP A 1 98 ? 18.564 6.633 -5.031 1.00 86.88 98 ASP A O 1
ATOM 833 N N . TYR A 1 99 ? 16.992 6.586 -3.405 1.00 88.69 99 TYR A N 1
ATOM 834 C CA . TYR A 1 99 ? 16.981 5.142 -3.256 1.00 88.69 99 TYR A CA 1
ATOM 835 C C . TYR A 1 99 ? 16.624 4.459 -4.579 1.00 88.69 99 TYR A C 1
ATOM 837 O O . TYR A 1 99 ? 15.648 4.797 -5.249 1.00 88.69 99 TYR A O 1
ATOM 845 N N . ARG A 1 100 ? 17.424 3.460 -4.956 1.00 89.94 100 ARG A N 1
ATOM 846 C CA . ARG A 1 100 ? 17.216 2.655 -6.161 1.00 89.94 100 ARG A CA 1
ATOM 847 C C . ARG A 1 100 ? 17.314 1.192 -5.812 1.00 89.94 100 ARG A C 1
ATOM 849 O O . ARG A 1 100 ? 18.262 0.763 -5.158 1.00 89.94 100 ARG A O 1
ATOM 856 N N . PHE A 1 101 ? 16.370 0.421 -6.329 1.00 93.88 101 PHE A N 1
ATOM 857 C CA . PHE A 1 101 ? 16.367 -1.020 -6.178 1.00 93.88 101 PHE A CA 1
ATOM 858 C C . PHE A 1 101 ? 16.488 -1.703 -7.540 1.00 93.88 101 PHE A C 1
ATOM 860 O O . PHE A 1 101 ? 15.736 -1.413 -8.471 1.00 93.88 101 PHE A O 1
ATOM 867 N N . TYR A 1 102 ? 17.459 -2.611 -7.655 1.00 94.00 102 TYR A N 1
ATOM 868 C CA . TYR A 1 102 ? 17.771 -3.323 -8.900 1.00 94.00 102 TYR A CA 1
ATOM 869 C C . TYR A 1 102 ? 17.475 -4.825 -8.822 1.00 94.00 102 TYR A C 1
ATOM 871 O O . TYR A 1 102 ? 17.256 -5.466 -9.849 1.00 94.00 102 TYR A O 1
ATOM 879 N N . HIS A 1 103 ? 17.437 -5.402 -7.619 1.00 94.38 103 HIS A N 1
ATOM 880 C CA . HIS A 1 103 ? 17.363 -6.850 -7.408 1.00 94.38 103 HIS A CA 1
ATOM 881 C C . HIS A 1 103 ? 15.923 -7.384 -7.385 1.00 94.38 103 HIS A C 1
ATOM 883 O O . HIS A 1 103 ? 15.587 -8.262 -6.593 1.00 94.38 103 HIS A O 1
ATOM 889 N N . TRP A 1 104 ? 15.072 -6.892 -8.291 1.00 95.19 104 TRP A N 1
ATOM 890 C CA . TRP A 1 104 ? 13.657 -7.269 -8.383 1.00 95.19 104 TRP A CA 1
ATOM 891 C C . TRP A 1 104 ? 13.418 -8.770 -8.559 1.00 95.19 104 TRP A C 1
ATOM 893 O O . TRP A 1 104 ? 12.410 -9.292 -8.103 1.00 95.19 104 TRP A O 1
ATOM 903 N N . SER A 1 105 ? 14.353 -9.489 -9.184 1.00 90.56 105 SER A N 1
ATOM 904 C CA . SER A 1 105 ? 14.263 -10.944 -9.342 1.00 90.56 105 SER A CA 1
ATOM 905 C C . SER A 1 105 ? 14.375 -11.718 -8.025 1.00 90.56 105 SER A C 1
ATOM 907 O O . SER A 1 105 ? 14.055 -12.902 -8.006 1.00 90.56 105 SER A O 1
ATOM 909 N N . GLY A 1 106 ? 14.881 -11.088 -6.962 1.00 89.62 106 GLY A N 1
ATOM 910 C CA . GLY A 1 106 ? 15.089 -11.714 -5.658 1.00 89.62 106 GLY A CA 1
ATOM 911 C C . GLY A 1 106 ? 13.955 -11.496 -4.660 1.00 89.62 106 GLY A C 1
ATOM 912 O O . GLY A 1 106 ? 14.057 -12.018 -3.558 1.00 89.62 106 GLY A O 1
ATOM 913 N N . VAL A 1 107 ? 12.914 -10.734 -5.009 1.00 94.38 107 VAL A N 1
ATOM 914 C CA . VAL A 1 107 ? 11.806 -10.391 -4.102 1.00 94.38 107 VAL A CA 1
ATOM 915 C C . VAL A 1 107 ? 10.463 -10.808 -4.698 1.00 94.38 107 VAL A C 1
ATOM 917 O O . VAL A 1 107 ? 10.308 -10.908 -5.916 1.00 94.38 107 VAL A O 1
ATOM 920 N N . ASP A 1 108 ? 9.483 -11.053 -3.837 1.00 94.31 108 ASP A N 1
ATOM 921 C CA . ASP A 1 108 ? 8.110 -11.404 -4.207 1.00 94.31 108 ASP A CA 1
ATOM 922 C C . ASP A 1 108 ? 7.140 -10.250 -3.974 1.00 94.31 108 ASP A C 1
ATOM 924 O O . ASP A 1 108 ? 6.217 -10.046 -4.770 1.00 94.31 108 ASP A O 1
ATOM 928 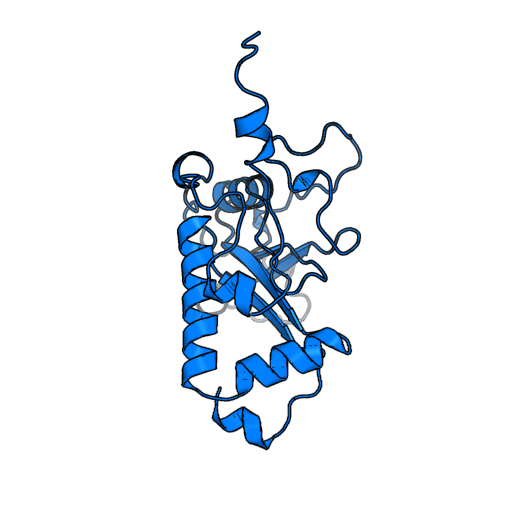N N . TYR A 1 109 ? 7.408 -9.467 -2.929 1.00 97.69 109 TYR A N 1
ATOM 929 C CA . TYR A 1 109 ? 6.634 -8.295 -2.558 1.00 97.69 109 TYR A CA 1
ATOM 930 C C . TYR A 1 109 ? 7.551 -7.095 -2.344 1.00 97.69 109 TYR A C 1
ATOM 932 O O . TYR A 1 109 ? 8.662 -7.220 -1.822 1.00 97.69 109 TYR A O 1
ATOM 940 N N . PHE A 1 110 ? 7.051 -5.925 -2.711 1.00 98.44 110 PHE A N 1
ATOM 941 C CA . PHE A 1 110 ? 7.641 -4.635 -2.395 1.00 98.44 110 PHE A CA 1
ATOM 942 C C . PHE A 1 110 ? 6.630 -3.827 -1.586 1.00 98.44 110 PHE A C 1
ATOM 944 O O . PHE A 1 110 ? 5.544 -3.543 -2.082 1.00 98.44 110 PHE A O 1
ATOM 951 N N . CYS A 1 111 ? 6.965 -3.466 -0.352 1.00 98.44 111 CYS A N 1
ATOM 952 C CA . CYS A 1 111 ? 6.166 -2.548 0.452 1.00 98.44 111 CYS A CA 1
ATOM 953 C C . CYS A 1 111 ? 6.787 -1.157 0.392 1.00 98.44 111 CYS A C 1
ATOM 955 O O . CYS A 1 111 ? 7.957 -1.000 0.743 1.00 98.44 111 CYS A O 1
ATOM 957 N N . TYR A 1 112 ? 6.002 -0.160 -0.014 1.00 97.75 112 TYR A N 1
ATOM 958 C CA . TYR A 1 112 ? 6.369 1.239 0.180 1.00 97.75 112 TYR A CA 1
ATOM 959 C C . TYR A 1 112 ? 5.964 1.646 1.596 1.00 97.75 112 TYR A C 1
ATOM 961 O O . TYR A 1 112 ? 4.781 1.866 1.851 1.00 97.75 112 TYR A O 1
ATOM 969 N N . PHE A 1 113 ? 6.928 1.661 2.514 1.00 97.00 113 PHE A N 1
ATOM 970 C CA . PHE A 1 113 ? 6.688 1.914 3.927 1.00 97.00 113 PHE A CA 1
ATOM 971 C C . PHE A 1 113 ? 6.741 3.403 4.247 1.00 97.00 113 PHE A C 1
ATOM 973 O O . PHE A 1 113 ? 7.556 4.147 3.705 1.00 97.00 113 PHE A O 1
ATOM 980 N N . SER A 1 114 ? 5.850 3.835 5.131 1.00 95.12 114 SER A N 1
ATOM 981 C CA . SER A 1 114 ? 5.824 5.191 5.666 1.00 95.12 114 SER A CA 1
ATOM 982 C C . SER A 1 114 ? 5.078 5.211 6.994 1.00 95.12 114 SER A C 1
ATOM 984 O O . SER A 1 114 ? 4.187 4.397 7.232 1.00 95.12 114 SER A O 1
ATOM 986 N N . HIS A 1 115 ? 5.409 6.204 7.813 1.00 95.75 115 HIS A N 1
ATOM 987 C CA . HIS A 1 115 ? 4.773 6.529 9.092 1.00 95.75 115 HIS A CA 1
ATOM 988 C C . HIS A 1 115 ? 3.464 7.337 8.950 1.00 95.75 115 HIS A C 1
ATOM 990 O O . HIS A 1 115 ? 2.993 8.000 9.876 1.00 95.75 115 HIS A O 1
ATOM 996 N N . HIS A 1 116 ? 2.857 7.355 7.761 1.00 96.19 116 HIS A N 1
ATOM 997 C CA . HIS A 1 116 ? 1.532 7.932 7.562 1.00 96.19 116 HIS A CA 1
ATOM 998 C C . HIS A 1 116 ? 0.443 6.864 7.671 1.00 96.19 116 HIS A C 1
ATOM 1000 O O . HIS A 1 116 ? 0.562 5.808 7.056 1.00 96.19 116 HIS A O 1
ATOM 1006 N N . TYR A 1 117 ? -0.652 7.197 8.374 1.00 97.75 117 TYR A N 1
ATOM 1007 C CA . TYR A 1 117 ? -1.777 6.301 8.687 1.00 97.75 117 TYR A CA 1
ATOM 1008 C C . TYR A 1 117 ? -2.177 5.364 7.534 1.00 97.75 117 TYR A C 1
ATOM 1010 O O . TYR A 1 117 ? -2.204 4.147 7.708 1.00 97.75 117 TYR A O 1
ATOM 1018 N N . VAL A 1 118 ? -2.418 5.912 6.340 1.00 98.31 118 VAL A N 1
ATOM 1019 C CA . VAL A 1 118 ? -2.549 5.136 5.100 1.00 98.31 118 VAL A CA 1
ATOM 1020 C C . VAL A 1 118 ? -1.623 5.715 4.039 1.00 98.31 118 VAL A C 1
ATOM 1022 O O . VAL A 1 118 ? -1.760 6.878 3.650 1.00 98.31 118 VAL A O 1
ATOM 1025 N N . THR A 1 119 ? -0.730 4.873 3.527 1.00 97.94 119 THR A N 1
ATOM 1026 C CA . THR A 1 119 ? 0.274 5.218 2.516 1.00 97.94 119 THR A CA 1
ATOM 1027 C C . THR A 1 119 ? 0.030 4.447 1.226 1.00 97.94 119 THR A C 1
ATOM 1029 O O . THR A 1 119 ? 0.104 3.218 1.189 1.00 97.94 119 THR A O 1
ATOM 1032 N N . ILE A 1 120 ? -0.233 5.187 0.153 1.00 97.81 120 ILE A N 1
ATOM 1033 C CA . ILE A 1 120 ? -0.454 4.672 -1.198 1.00 97.81 120 ILE A CA 1
ATOM 1034 C C . ILE A 1 120 ? 0.904 4.600 -1.922 1.00 97.81 120 ILE A C 1
ATOM 1036 O O . ILE A 1 120 ? 1.576 5.619 -2.054 1.00 97.81 120 ILE A O 1
ATOM 1040 N N . PRO A 1 121 ? 1.335 3.439 -2.440 1.00 97.06 121 PRO A N 1
ATOM 1041 C CA . PRO A 1 121 ? 2.618 3.338 -3.131 1.00 97.06 121 PRO A CA 1
ATOM 1042 C C . PRO A 1 121 ? 2.715 4.315 -4.317 1.00 97.06 121 PRO A C 1
ATOM 1044 O O . PRO A 1 121 ? 1.782 4.384 -5.123 1.00 97.06 121 PRO A O 1
ATOM 1047 N N . PRO A 1 122 ? 3.834 5.041 -4.497 1.00 95.38 122 PRO A N 1
ATOM 1048 C CA . PRO A 1 122 ? 4.005 5.900 -5.660 1.00 95.38 122 PRO A CA 1
ATOM 1049 C C . PRO A 1 122 ? 3.967 5.130 -6.978 1.00 95.38 122 PRO A C 1
ATOM 1051 O O . PRO A 1 122 ? 4.562 4.060 -7.117 1.00 95.38 122 PRO A O 1
ATOM 1054 N N . CYS A 1 123 ? 3.325 5.717 -7.990 1.00 94.31 123 CYS A N 1
ATOM 1055 C CA . CYS A 1 123 ? 3.156 5.112 -9.315 1.00 94.31 123 CYS A CA 1
ATOM 1056 C C . CYS A 1 123 ? 4.488 4.676 -9.956 1.00 94.31 123 CYS A C 1
ATOM 1058 O O . CYS A 1 123 ? 4.549 3.644 -10.629 1.00 94.31 123 CYS A O 1
ATOM 1060 N N . GLY A 1 124 ? 5.579 5.417 -9.723 1.00 93.56 124 GLY A N 1
ATOM 1061 C CA . GLY A 1 124 ? 6.920 5.030 -10.175 1.00 93.56 124 GLY A CA 1
ATOM 1062 C C . GLY A 1 124 ? 7.373 3.678 -9.607 1.00 93.56 124 GLY A C 1
ATOM 1063 O O . GLY A 1 124 ? 7.844 2.821 -10.359 1.00 93.56 124 GLY A O 1
ATOM 1064 N N . TRP A 1 125 ? 7.154 3.454 -8.309 1.00 95.62 125 TRP A N 1
ATOM 1065 C CA . TRP A 1 125 ? 7.461 2.196 -7.625 1.00 95.62 125 TRP A CA 1
ATOM 1066 C C . TRP A 1 125 ? 6.536 1.059 -8.053 1.00 95.62 125 TRP A C 1
ATOM 1068 O O . TRP A 1 125 ? 7.031 -0.036 -8.329 1.00 95.62 125 TRP A O 1
ATOM 1078 N N . ILE A 1 126 ? 5.232 1.332 -8.200 1.00 97.44 126 ILE A N 1
ATOM 1079 C CA . ILE A 1 126 ? 4.268 0.354 -8.728 1.00 97.44 126 ILE A CA 1
ATOM 1080 C C . ILE A 1 126 ? 4.730 -0.140 -10.101 1.00 97.44 126 ILE A C 1
ATOM 1082 O O . ILE A 1 126 ? 4.928 -1.334 -10.316 1.00 97.44 126 ILE A O 1
ATOM 1086 N N . ASN A 1 127 ? 5.013 0.783 -11.019 1.00 96.81 127 ASN A N 1
ATOM 1087 C CA . ASN A 1 127 ? 5.461 0.453 -12.368 1.00 96.81 127 ASN A CA 1
ATOM 1088 C C . ASN A 1 127 ? 6.792 -0.303 -12.404 1.00 96.81 127 ASN A C 1
ATOM 1090 O O . ASN A 1 127 ? 6.959 -1.212 -13.227 1.00 96.81 127 ASN A O 1
ATOM 1094 N N . ALA A 1 128 ? 7.746 0.073 -11.549 1.00 96.06 128 ALA A N 1
ATOM 1095 C CA . ALA A 1 128 ? 9.025 -0.617 -11.448 1.00 96.06 128 ALA A CA 1
ATOM 1096 C C . ALA A 1 128 ? 8.818 -2.074 -11.010 1.00 96.06 128 ALA A C 1
ATOM 1098 O O . ALA A 1 128 ? 9.232 -2.987 -11.724 1.00 96.06 128 ALA A O 1
ATOM 1099 N N . ALA A 1 129 ? 8.100 -2.302 -9.913 1.00 97.44 129 ALA A N 1
ATOM 1100 C CA . ALA A 1 129 ? 7.808 -3.639 -9.406 1.00 97.44 129 ALA A CA 1
ATOM 1101 C C . ALA A 1 129 ? 6.991 -4.476 -10.408 1.00 97.44 129 ALA A C 1
ATOM 1103 O O . ALA A 1 129 ? 7.371 -5.605 -10.739 1.00 97.44 129 ALA A O 1
ATOM 1104 N N . HIS A 1 130 ? 5.937 -3.898 -10.992 1.00 98.00 130 HIS A N 1
ATOM 1105 C CA . HIS A 1 130 ? 5.062 -4.572 -11.953 1.00 98.00 130 HIS A CA 1
ATOM 1106 C C . HIS A 1 130 ? 5.804 -5.036 -13.200 1.00 98.00 130 HIS A C 1
ATOM 1108 O O . HIS A 1 130 ? 5.586 -6.156 -13.665 1.00 98.00 130 HIS A O 1
ATOM 1114 N N . LYS A 1 131 ? 6.743 -4.230 -13.715 1.00 97.12 131 LYS A N 1
ATOM 1115 C CA . LYS A 1 131 ? 7.609 -4.608 -14.846 1.00 97.12 131 LYS A CA 1
ATOM 1116 C C . LYS A 1 131 ? 8.396 -5.896 -14.572 1.00 97.12 131 LYS A C 1
ATOM 1118 O O . LYS A 1 131 ? 8.679 -6.654 -15.509 1.00 97.12 131 LYS A O 1
ATOM 1123 N N . HIS A 1 132 ? 8.738 -6.134 -13.309 1.00 96.25 132 HIS A N 1
ATOM 1124 C CA . HIS A 1 132 ? 9.482 -7.300 -12.842 1.00 96.25 132 HIS A CA 1
ATOM 1125 C C . HIS A 1 132 ? 8.596 -8.403 -12.239 1.00 96.25 132 HIS A C 1
ATOM 1127 O O . HIS A 1 132 ? 9.111 -9.452 -11.856 1.00 96.25 132 HIS A O 1
ATOM 1133 N N . GLY A 1 133 ? 7.276 -8.211 -12.221 1.00 96.38 133 GLY A N 1
ATOM 1134 C CA . GLY A 1 133 ? 6.318 -9.182 -11.700 1.00 96.38 133 GLY A CA 1
ATOM 1135 C C . GLY A 1 133 ? 6.331 -9.331 -10.181 1.00 96.38 133 GLY A C 1
ATOM 1136 O O . GLY A 1 133 ? 6.061 -10.416 -9.660 1.00 96.38 133 GLY A O 1
ATOM 1137 N N . VAL A 1 134 ? 6.671 -8.245 -9.490 1.00 97.31 134 VAL A N 1
ATOM 1138 C CA . VAL A 1 134 ? 6.666 -8.122 -8.030 1.00 97.31 134 VAL A CA 1
ATOM 1139 C C . VAL A 1 134 ? 5.387 -7.406 -7.612 1.00 97.31 134 VAL A C 1
ATOM 1141 O O . VAL A 1 134 ? 5.045 -6.380 -8.199 1.00 97.31 134 VAL A O 1
ATOM 1144 N N . ARG A 1 135 ? 4.689 -7.962 -6.618 1.00 98.12 135 ARG A N 1
ATOM 1145 C CA . ARG A 1 135 ? 3.452 -7.386 -6.068 1.00 98.12 135 ARG A CA 1
ATOM 1146 C C . ARG A 1 135 ? 3.785 -6.212 -5.159 1.00 98.12 135 ARG A C 1
ATOM 1148 O O . ARG A 1 135 ? 4.772 -6.277 -4.423 1.00 98.12 135 ARG A O 1
ATOM 1155 N N . VAL A 1 136 ? 2.960 -5.175 -5.173 1.00 98.69 136 VAL A N 1
ATOM 1156 C CA . VAL A 1 136 ? 3.199 -3.957 -4.399 1.00 98.69 136 VAL A CA 1
ATOM 1157 C C . VAL A 1 136 ? 2.197 -3.808 -3.270 1.00 98.69 136 VAL A C 1
ATOM 1159 O O . VAL A 1 136 ? 0.990 -3.953 -3.460 1.00 98.69 136 VAL A O 1
ATOM 1162 N N . LEU A 1 137 ? 2.721 -3.501 -2.086 1.00 98.81 137 LEU A N 1
ATOM 1163 C CA . LEU A 1 137 ? 1.953 -3.234 -0.883 1.00 98.81 137 LEU A CA 1
ATOM 1164 C C . LEU A 1 137 ? 2.096 -1.760 -0.489 1.00 98.81 137 LEU A C 1
ATOM 1166 O O . LEU A 1 137 ? 3.204 -1.219 -0.480 1.00 98.81 137 LEU A O 1
ATOM 1170 N N . GLY A 1 138 ? 0.972 -1.130 -0.155 1.00 98.50 138 GLY A N 1
ATOM 1171 C CA . GLY A 1 138 ? 0.954 0.100 0.635 1.00 98.50 138 GLY A CA 1
ATOM 1172 C C . GLY A 1 138 ? 1.130 -0.192 2.121 1.00 98.50 138 GLY A C 1
ATOM 1173 O O . GLY A 1 138 ? 1.276 -1.347 2.527 1.00 98.50 138 GLY A O 1
ATOM 1174 N N . THR A 1 139 ? 1.047 0.846 2.945 1.00 98.50 139 THR A N 1
ATOM 1175 C CA . THR A 1 139 ? 1.107 0.711 4.406 1.00 98.50 139 THR A CA 1
ATOM 1176 C C . THR A 1 139 ? -0.170 1.227 5.045 1.00 98.50 139 THR A C 1
ATOM 1178 O O . THR A 1 139 ? -0.634 2.318 4.724 1.00 98.50 139 THR A O 1
ATOM 1181 N N . PHE A 1 140 ? -0.738 0.426 5.939 1.00 98.44 140 PHE A N 1
ATOM 1182 C CA . PHE A 1 140 ? -1.703 0.861 6.939 1.00 98.44 140 PHE A CA 1
ATOM 1183 C C . PHE A 1 140 ? -1.000 0.763 8.287 1.00 98.44 140 PHE A C 1
ATOM 1185 O O . PHE A 1 140 ? -0.593 -0.333 8.677 1.00 98.44 140 PHE A O 1
ATOM 1192 N N . ILE A 1 141 ? -0.827 1.886 8.975 1.00 97.88 141 ILE A N 1
ATOM 1193 C CA . ILE A 1 141 ? -0.110 1.937 10.248 1.00 97.88 141 ILE A CA 1
ATOM 1194 C C . ILE A 1 141 ? -0.913 2.700 11.288 1.00 97.88 141 ILE A C 1
ATOM 1196 O O . ILE A 1 141 ? -1.462 3.764 11.018 1.00 97.88 141 ILE A O 1
ATOM 1200 N N . THR A 1 142 ? -0.960 2.168 12.502 1.00 97.44 142 THR A N 1
ATOM 1201 C CA . THR A 1 142 ? -1.456 2.895 13.672 1.00 97.44 142 THR A CA 1
ATOM 1202 C C . THR A 1 142 ? -0.320 2.967 14.672 1.00 97.44 142 THR A C 1
ATOM 1204 O O . THR A 1 142 ? 0.102 1.929 15.180 1.00 97.44 142 THR A O 1
ATOM 1207 N N . GLU A 1 143 ? 0.182 4.171 14.934 1.00 95.94 143 GLU A N 1
ATOM 1208 C CA . GLU A 1 143 ? 1.282 4.406 15.866 1.00 95.94 143 GLU A CA 1
ATOM 1209 C C . GLU A 1 143 ? 1.049 5.673 16.704 1.00 95.94 143 GLU A C 1
ATOM 1211 O O . GLU A 1 143 ? 0.401 6.639 16.276 1.00 95.94 143 GLU A O 1
ATOM 1216 N N . GLY A 1 144 ? 1.584 5.665 17.925 1.00 94.31 144 GLY A N 1
ATOM 1217 C CA . GLY A 1 144 ? 1.467 6.773 18.868 1.00 94.31 144 GLY A CA 1
ATOM 1218 C C . GLY A 1 144 ? 0.027 7.093 19.293 1.00 94.31 144 GLY A C 1
ATOM 1219 O O . GLY A 1 144 ? -0.926 6.367 19.017 1.00 94.31 144 GLY A O 1
ATOM 1220 N N . HIS A 1 145 ? -0.140 8.230 19.973 1.00 91.81 145 HIS A N 1
ATOM 1221 C CA . HIS A 1 145 ? -1.423 8.592 20.587 1.00 91.81 145 HIS A CA 1
ATOM 1222 C C . HIS A 1 145 ? -2.556 8.810 19.570 1.00 91.81 145 HIS A C 1
ATOM 1224 O O . HIS A 1 145 ? -3.710 8.486 19.841 1.00 91.81 145 HIS A O 1
ATOM 1230 N N . THR A 1 146 ? -2.235 9.351 18.393 1.00 93.12 146 THR A N 1
ATOM 1231 C CA . THR A 1 146 ? -3.224 9.550 17.323 1.00 93.12 146 THR A CA 1
ATOM 1232 C C . THR A 1 146 ? -3.615 8.213 16.693 1.00 93.12 146 THR A C 1
ATOM 1234 O O . THR A 1 146 ? -4.795 7.985 16.433 1.00 93.12 146 THR A O 1
ATOM 1237 N N . GLY A 1 147 ? -2.648 7.309 16.492 1.00 95.06 147 GLY A N 1
ATOM 1238 C CA . GLY A 1 147 ? -2.902 5.958 15.998 1.00 95.06 147 GLY A CA 1
ATOM 1239 C C . GLY A 1 147 ? -3.798 5.149 16.931 1.00 95.06 147 GLY A C 1
ATOM 1240 O O . GLY A 1 147 ? -4.689 4.462 16.441 1.00 95.06 147 GLY A O 1
ATOM 1241 N N . ASP A 1 148 ? -3.628 5.292 18.252 1.00 94.06 148 ASP A N 1
ATOM 1242 C CA . ASP A 1 148 ? -4.464 4.602 19.246 1.00 94.06 148 ASP A CA 1
ATOM 1243 C C . ASP A 1 148 ? -5.949 4.963 19.062 1.00 94.06 148 ASP A C 1
ATOM 1245 O O . ASP A 1 148 ? -6.812 4.087 19.056 1.00 94.06 148 ASP A O 1
ATOM 1249 N N . GLN A 1 149 ? -6.249 6.252 18.865 1.00 94.69 149 GLN A N 1
ATOM 1250 C CA . GLN A 1 149 ? -7.619 6.735 18.652 1.00 94.69 149 GLN A CA 1
ATOM 1251 C C . GLN A 1 149 ? -8.185 6.256 17.311 1.00 94.69 149 GLN A C 1
ATOM 1253 O O . GLN A 1 149 ? -9.306 5.757 17.254 1.00 94.69 149 GLN A O 1
ATOM 1258 N N . LEU A 1 150 ? -7.393 6.352 16.236 1.00 96.69 150 LEU A N 1
ATOM 1259 C CA . LEU A 1 150 ? -7.806 5.875 14.915 1.00 96.69 150 LEU A CA 1
ATOM 1260 C C . LEU A 1 150 ? -8.107 4.375 14.927 1.00 96.69 150 LEU A C 1
ATOM 1262 O O . LEU A 1 150 ? -9.099 3.957 14.333 1.00 96.69 150 LEU A O 1
ATOM 1266 N N . LEU A 1 151 ? -7.277 3.578 15.604 1.00 96.56 151 LEU A N 1
ATOM 1267 C CA . LEU A 1 151 ? -7.469 2.137 15.722 1.00 96.56 151 LEU A CA 1
ATOM 1268 C C . LEU A 1 151 ? -8.705 1.792 16.551 1.00 96.56 151 LEU A C 1
ATOM 1270 O O . LEU A 1 151 ? -9.474 0.922 16.151 1.00 96.56 151 LEU A O 1
ATOM 1274 N N . HIS A 1 152 ? -8.911 2.483 17.673 1.00 95.00 152 HIS A N 1
ATOM 1275 C CA . HIS A 1 152 ? -10.113 2.324 18.488 1.00 95.00 152 HIS A CA 1
ATOM 1276 C C . HIS A 1 152 ? -11.381 2.566 17.654 1.00 95.00 152 HIS A C 1
ATOM 1278 O O . HIS A 1 152 ? -12.308 1.760 17.685 1.00 95.00 152 HIS A O 1
ATOM 1284 N N . ASP A 1 153 ? -11.396 3.623 16.840 1.00 95.50 153 ASP A N 1
ATOM 1285 C CA . ASP A 1 153 ? -12.520 3.910 15.948 1.00 95.50 153 ASP A CA 1
ATOM 1286 C C . ASP A 1 153 ? -12.710 2.821 14.882 1.00 95.50 153 ASP A C 1
ATOM 1288 O O . ASP A 1 153 ? -13.843 2.426 14.614 1.00 95.50 153 ASP A O 1
ATOM 1292 N N . VAL A 1 154 ? -11.623 2.309 14.288 1.00 96.75 154 VAL A N 1
ATOM 1293 C CA . VAL A 1 154 ? -11.671 1.209 13.304 1.00 96.75 154 VAL A CA 1
ATOM 1294 C C . VAL A 1 154 ? -12.289 -0.050 13.916 1.00 96.75 154 VAL A C 1
ATOM 1296 O O . VAL A 1 154 ? -13.124 -0.692 13.280 1.00 96.75 154 VAL A O 1
ATOM 1299 N N . LEU A 1 155 ? -11.899 -0.394 15.145 1.00 96.69 155 LEU A N 1
ATOM 1300 C CA . LEU A 1 155 ? -12.312 -1.620 15.829 1.00 96.69 155 LEU A CA 1
ATOM 1301 C C . LEU A 1 155 ? -13.634 -1.487 16.599 1.00 96.69 155 LEU A C 1
ATOM 1303 O O . LEU A 1 155 ? -14.064 -2.449 17.231 1.00 96.69 155 LEU A O 1
ATOM 1307 N N . ALA A 1 156 ? -14.318 -0.341 16.515 1.00 95.62 156 ALA A N 1
ATOM 1308 C CA . ALA A 1 156 ? -15.564 -0.089 17.240 1.00 95.62 156 ALA A CA 1
ATOM 1309 C C . ALA A 1 156 ? -16.707 -1.058 16.871 1.00 95.62 156 ALA A C 1
ATOM 1311 O O . ALA A 1 156 ? -17.648 -1.234 17.644 1.00 95.62 156 ALA A O 1
ATOM 1312 N N . SER A 1 157 ? -16.668 -1.664 15.678 1.00 97.00 157 SER A N 1
ATOM 1313 C CA . SER A 1 157 ? -17.613 -2.707 15.257 1.00 97.00 157 SER A CA 1
ATOM 1314 C C . SER A 1 157 ? -17.105 -3.489 14.042 1.00 97.00 157 SER A C 1
ATOM 1316 O O . SER A 1 157 ? -16.339 -2.965 13.232 1.00 97.00 157 SER A O 1
ATOM 1318 N N . ARG A 1 158 ? -17.621 -4.710 13.840 1.00 97.38 158 ARG A N 1
ATOM 1319 C CA . ARG A 1 158 ? -17.403 -5.492 12.601 1.00 97.38 158 ARG A CA 1
ATOM 1320 C C . ARG A 1 158 ? -17.788 -4.732 11.333 1.00 97.38 158 ARG A C 1
ATOM 1322 O O . ARG A 1 158 ? -17.159 -4.890 10.291 1.00 97.38 158 ARG A O 1
ATOM 1329 N N . GLU A 1 159 ? -18.846 -3.926 11.402 1.00 98.06 159 GLU A N 1
ATOM 1330 C CA . GLU A 1 159 ? -19.283 -3.100 10.275 1.00 98.06 159 GLU A CA 1
ATOM 1331 C C . GLU A 1 159 ? -18.219 -2.0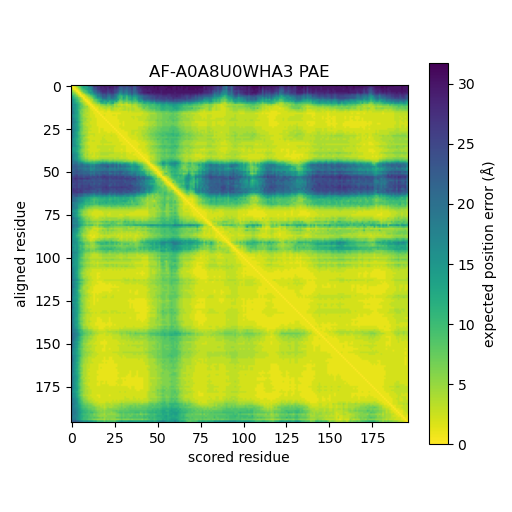59 9.914 1.00 98.06 159 GLU A C 1
ATOM 1333 O O . GLU A 1 159 ? -17.871 -1.917 8.743 1.00 98.06 159 GLU A O 1
ATOM 1338 N N . MET A 1 160 ? -17.647 -1.385 10.914 1.00 97.69 160 MET A N 1
ATOM 1339 C CA . MET A 1 160 ? -16.583 -0.410 10.691 1.00 97.69 160 MET A CA 1
ATOM 1340 C C . MET A 1 160 ? -15.324 -1.062 10.109 1.00 97.69 160 MET A C 1
ATOM 1342 O O . MET A 1 160 ? -14.797 -0.559 9.117 1.00 97.69 160 MET A O 1
ATOM 1346 N N . VAL A 1 161 ? -14.897 -2.216 10.634 1.00 97.75 161 VAL A N 1
ATOM 1347 C CA . VAL A 1 161 ? -13.776 -2.989 10.068 1.00 97.75 161 VAL A CA 1
ATOM 1348 C C . VAL A 1 161 ? -14.033 -3.312 8.591 1.00 97.75 161 VAL A C 1
ATOM 1350 O O . VAL A 1 161 ? -13.189 -3.029 7.739 1.00 97.75 161 VAL A O 1
ATOM 1353 N N . ASN A 1 162 ? -15.226 -3.810 8.251 1.00 98.19 162 ASN A N 1
ATOM 1354 C CA . ASN A 1 162 ? -15.599 -4.102 6.863 1.00 98.19 162 ASN A CA 1
ATOM 1355 C C . ASN A 1 162 ? -15.601 -2.854 5.966 1.00 98.19 162 ASN A C 1
ATOM 1357 O O . ASN A 1 162 ? -15.187 -2.930 4.804 1.00 98.19 162 ASN A O 1
ATOM 1361 N N . ASN A 1 163 ? -16.038 -1.705 6.484 1.00 98.50 163 ASN A N 1
ATOM 1362 C CA . ASN A 1 163 ? -16.026 -0.436 5.755 1.00 98.50 163 ASN A CA 1
ATOM 1363 C C . ASN A 1 163 ? -14.592 0.041 5.476 1.00 98.50 163 ASN A C 1
ATOM 1365 O O . ASN A 1 163 ? -14.289 0.447 4.351 1.00 98.50 163 ASN A O 1
ATOM 1369 N N . ILE A 1 164 ? -13.696 -0.072 6.460 1.00 98.38 164 ILE A N 1
ATOM 1370 C CA . ILE A 1 164 ? -12.271 0.261 6.329 1.00 98.38 164 ILE A CA 1
ATOM 1371 C C . ILE A 1 164 ? -11.594 -0.662 5.312 1.00 98.38 164 ILE A C 1
ATOM 1373 O O . ILE A 1 164 ? -10.977 -0.175 4.363 1.00 98.38 164 ILE A O 1
ATOM 1377 N N . VAL A 1 165 ? -11.793 -1.979 5.423 1.00 98.31 165 VAL A N 1
ATOM 1378 C CA . VAL A 1 165 ? -11.276 -2.963 4.456 1.00 98.31 165 VAL A CA 1
ATOM 1379 C C . VAL A 1 165 ? -11.798 -2.668 3.046 1.00 98.31 165 VAL A C 1
ATOM 1381 O O . VAL A 1 165 ? -11.028 -2.662 2.085 1.00 98.31 165 VAL A O 1
ATOM 1384 N N . SER A 1 166 ? -13.087 -2.351 2.901 1.00 98.62 166 SER A N 1
ATOM 1385 C CA . SER A 1 166 ? -13.683 -2.002 1.605 1.00 98.62 166 SER A CA 1
ATOM 1386 C C . SER A 1 166 ? -13.070 -0.733 1.003 1.00 98.62 166 SER A C 1
ATOM 1388 O O . SER A 1 166 ? -12.800 -0.689 -0.201 1.00 98.62 166 SER A O 1
ATOM 1390 N N . ALA A 1 167 ? -12.802 0.287 1.824 1.00 98.62 167 ALA A N 1
ATOM 1391 C CA . ALA A 1 167 ? -12.130 1.511 1.393 1.00 98.62 167 ALA A CA 1
ATOM 1392 C C . ALA A 1 167 ? -10.672 1.250 0.970 1.00 98.62 167 ALA A C 1
ATOM 1394 O O . ALA A 1 167 ? -10.234 1.734 -0.076 1.00 98.62 167 ALA A O 1
ATOM 1395 N N . MET A 1 168 ? -9.943 0.417 1.715 1.00 98.62 168 MET A N 1
ATOM 1396 C CA . MET A 1 168 ? -8.580 -0.011 1.379 1.00 98.62 168 MET A CA 1
ATOM 1397 C C . MET A 1 168 ? -8.531 -0.808 0.066 1.00 98.62 168 MET A C 1
ATOM 1399 O O . MET A 1 168 ? -7.671 -0.560 -0.779 1.00 98.62 168 MET A O 1
ATOM 1403 N N . VAL A 1 169 ? -9.491 -1.709 -0.167 1.00 98.62 169 VAL A N 1
ATOM 1404 C CA . VAL A 1 169 ? -9.636 -2.429 -1.445 1.00 98.62 169 VAL A CA 1
ATOM 1405 C C . VAL A 1 169 ? -9.969 -1.468 -2.588 1.00 98.62 169 VAL A C 1
ATOM 1407 O O . VAL A 1 169 ? -9.462 -1.627 -3.700 1.00 98.62 169 VAL A O 1
ATOM 1410 N N . LYS A 1 170 ? -10.807 -0.454 -2.341 1.00 98.31 170 LYS A N 1
ATOM 1411 C CA . LYS A 1 170 ? -11.122 0.580 -3.334 1.00 98.31 170 LYS A CA 1
ATOM 1412 C C . LYS A 1 170 ? -9.869 1.357 -3.746 1.00 98.31 170 LYS A C 1
ATOM 1414 O O . LYS A 1 170 ? -9.698 1.598 -4.937 1.00 98.31 170 LYS A O 1
ATOM 1419 N N . LEU A 1 171 ? -8.984 1.693 -2.806 1.00 98.31 171 LEU A N 1
ATOM 1420 C CA . LEU A 1 171 ? -7.683 2.304 -3.109 1.00 98.31 171 LEU A CA 1
ATOM 1421 C C . LEU A 1 171 ? -6.807 1.380 -3.967 1.00 98.31 171 LEU A C 1
ATOM 1423 O O . LEU A 1 171 ? -6.329 1.822 -5.008 1.00 98.31 171 LEU A O 1
ATOM 1427 N N . CYS A 1 172 ? -6.670 0.098 -3.607 1.00 98.38 172 CYS A N 1
ATOM 1428 C CA . CYS A 1 172 ? -5.922 -0.874 -4.417 1.00 98.38 172 CYS A CA 1
ATOM 1429 C C . CYS A 1 172 ? -6.419 -0.923 -5.867 1.00 98.38 172 CYS A C 1
ATOM 1431 O O . CYS A 1 172 ? -5.621 -0.876 -6.799 1.00 98.38 172 CYS A O 1
ATOM 1433 N N . LYS A 1 173 ? -7.743 -0.963 -6.067 1.00 98.00 173 LYS A N 1
ATOM 1434 C CA . LYS A 1 173 ? -8.353 -0.979 -7.405 1.00 98.00 173 LYS A CA 1
ATOM 1435 C C . LYS A 1 173 ? -8.182 0.341 -8.153 1.00 98.00 173 LYS A C 1
ATOM 1437 O O . LYS A 1 173 ? -8.000 0.317 -9.361 1.00 98.00 173 LYS A O 1
ATOM 1442 N N . HIS A 1 174 ? -8.272 1.474 -7.455 1.00 97.19 174 HIS A N 1
ATOM 1443 C CA . HIS A 1 174 ? -8.149 2.794 -8.076 1.00 97.19 174 HIS A CA 1
ATOM 1444 C C . HIS A 1 174 ? -6.732 3.064 -8.567 1.00 97.19 174 HIS A C 1
ATOM 1446 O O . HIS A 1 174 ? -6.584 3.555 -9.674 1.00 97.19 174 HIS A O 1
ATOM 1452 N N . TYR A 1 175 ? -5.714 2.740 -7.765 1.00 97.38 175 TYR A N 1
ATOM 1453 C CA . TYR A 1 175 ? -4.306 3.009 -8.084 1.00 97.38 175 TYR A CA 1
ATOM 1454 C C . TYR A 1 175 ? -3.585 1.821 -8.738 1.00 97.38 175 TYR A C 1
ATOM 1456 O O . TYR A 1 175 ? -2.506 2.002 -9.288 1.00 97.38 175 TYR A O 1
ATOM 1464 N N . GLY A 1 176 ? -4.153 0.614 -8.691 1.00 97.56 176 GLY A N 1
ATOM 1465 C CA . GLY A 1 176 ? -3.593 -0.577 -9.330 1.00 97.56 176 GLY A CA 1
ATOM 1466 C C . GLY A 1 176 ? -2.405 -1.189 -8.585 1.00 97.56 176 GLY A C 1
ATOM 1467 O O . GLY A 1 176 ? -1.371 -1.403 -9.203 1.00 97.56 176 GLY A O 1
ATOM 1468 N N . PHE A 1 177 ? -2.544 -1.468 -7.284 1.00 98.31 177 PHE A N 1
ATOM 1469 C CA . PHE A 1 177 ? -1.561 -2.223 -6.481 1.00 98.31 177 PHE A CA 1
ATOM 1470 C C . PHE A 1 177 ? -2.243 -3.333 -5.661 1.00 98.31 177 PHE A C 1
ATOM 1472 O O . PHE A 1 177 ? -3.467 -3.345 -5.517 1.00 98.31 177 PHE A O 1
ATOM 1479 N N . GLU A 1 178 ? -1.472 -4.287 -5.132 1.00 98.31 178 GLU A N 1
ATOM 1480 C CA . GLU A 1 178 ? -1.998 -5.604 -4.737 1.00 98.31 178 GLU A CA 1
ATOM 1481 C C . GLU A 1 178 ? -2.414 -5.754 -3.271 1.00 98.31 178 GLU A C 1
ATOM 1483 O O . GLU A 1 178 ? -3.064 -6.746 -2.936 1.00 98.31 178 GLU A O 1
ATOM 1488 N N . GLY A 1 179 ? -2.074 -4.822 -2.382 1.00 98.44 179 GLY A N 1
ATOM 1489 C CA . GLY A 1 179 ? -2.506 -4.931 -0.990 1.00 98.44 179 GLY A CA 1
ATOM 1490 C C . GLY A 1 179 ? -1.783 -4.017 -0.018 1.00 98.44 179 GLY A C 1
ATOM 1491 O O . GLY A 1 179 ? -1.286 -2.956 -0.388 1.00 98.44 179 GLY A O 1
ATOM 1492 N N . TRP A 1 180 ? -1.744 -4.444 1.244 1.00 98.62 180 TRP A N 1
ATOM 1493 C CA . TRP A 1 180 ? -1.293 -3.628 2.365 1.00 98.62 180 TRP A CA 1
ATOM 1494 C C . TRP A 1 180 ? -0.414 -4.431 3.317 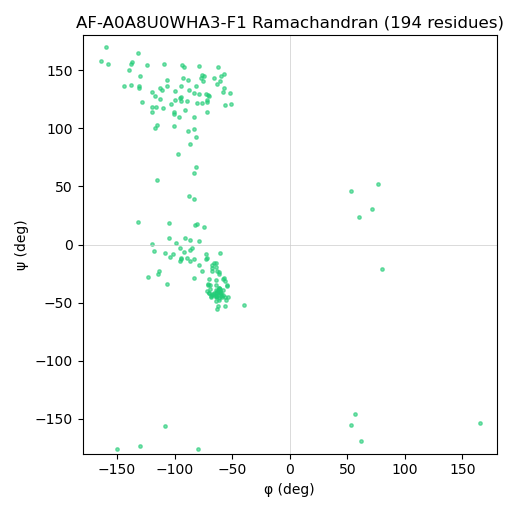1.00 98.62 180 TRP A C 1
ATOM 1496 O O . TRP A 1 180 ? -0.749 -5.560 3.676 1.00 98.62 180 TRP A O 1
ATOM 1506 N N . LEU A 1 181 ? 0.677 -3.819 3.766 1.00 98.50 181 LEU A N 1
ATOM 1507 C CA . LEU A 1 181 ? 1.305 -4.164 5.029 1.00 98.50 181 LEU A CA 1
ATOM 1508 C C . LEU A 1 181 ? 0.516 -3.468 6.146 1.00 98.50 181 LEU A C 1
ATOM 1510 O O . LEU A 1 181 ? 0.383 -2.244 6.133 1.00 98.50 181 LEU A O 1
ATOM 1514 N N . VAL A 1 182 ? -0.012 -4.246 7.089 1.00 97.75 182 VAL A N 1
ATOM 1515 C CA . VAL A 1 182 ? -0.748 -3.741 8.257 1.00 97.75 182 VAL A CA 1
ATOM 1516 C C . VAL A 1 182 ? 0.197 -3.755 9.455 1.00 97.75 182 VAL A C 1
ATOM 1518 O O . VAL A 1 182 ? 0.595 -4.828 9.905 1.00 97.75 182 VAL A O 1
ATOM 1521 N N . ASN A 1 183 ? 0.568 -2.575 9.952 1.00 97.44 183 ASN A N 1
ATOM 1522 C CA . ASN A 1 183 ? 1.484 -2.402 11.074 1.00 97.44 183 ASN A CA 1
ATOM 1523 C C . ASN A 1 183 ? 0.760 -1.759 12.268 1.00 97.44 183 ASN A C 1
ATOM 1525 O O . ASN A 1 183 ? 0.477 -0.564 12.274 1.00 97.44 183 ASN A O 1
ATOM 1529 N N . ILE A 1 184 ? 0.417 -2.563 13.272 1.00 96.31 184 ILE A N 1
ATOM 1530 C CA . ILE A 1 184 ? -0.303 -2.097 14.461 1.00 96.31 184 ILE A CA 1
ATOM 1531 C C . ILE A 1 184 ? 0.695 -1.919 15.606 1.00 96.31 184 ILE A C 1
ATOM 1533 O O . ILE A 1 184 ? 1.086 -2.892 16.247 1.00 96.31 184 ILE A O 1
ATOM 1537 N N . GLU A 1 185 ? 1.086 -0.675 15.880 1.00 96.06 185 GLU A N 1
ATOM 1538 C CA . GLU A 1 185 ? 1.992 -0.292 16.979 1.00 96.06 185 GLU A CA 1
ATOM 1539 C C . GLU A 1 185 ? 1.247 0.358 18.159 1.00 96.06 185 GLU A C 1
ATOM 1541 O O . GLU A 1 185 ? 1.826 1.029 19.015 1.00 96.06 185 GLU A O 1
ATOM 1546 N N . CYS A 1 186 ? -0.064 0.140 18.206 1.00 94.12 186 CYS A N 1
ATOM 1547 C CA . CYS A 1 186 ? -0.984 0.668 19.201 1.00 94.12 186 CYS A CA 1
ATOM 1548 C C . CYS A 1 186 ? -1.476 -0.438 20.134 1.00 94.12 186 CYS A C 1
ATOM 1550 O O . CYS A 1 186 ? -1.513 -1.620 19.776 1.00 94.12 186 CYS A O 1
ATOM 1552 N N . LYS A 1 187 ? -1.888 -0.065 21.349 1.00 91.19 187 LYS A N 1
ATOM 1553 C CA . LYS A 1 187 ? -2.501 -1.039 22.262 1.00 91.19 187 LYS A CA 1
ATOM 1554 C C . LYS A 1 187 ? -3.897 -1.387 21.763 1.00 91.19 187 LYS A C 1
ATOM 1556 O O . LYS A 1 187 ? -4.744 -0.510 21.641 1.00 91.19 187 LYS A O 1
ATOM 1561 N N . VAL A 1 188 ? -4.150 -2.675 21.561 1.00 90.44 188 VAL A N 1
ATOM 1562 C CA . VAL A 1 188 ? -5.479 -3.171 21.196 1.00 90.44 188 VAL A CA 1
ATOM 1563 C C . VAL A 1 188 ? -6.227 -3.596 22.451 1.00 90.44 188 VAL A C 1
ATOM 1565 O O . VAL A 1 188 ? -5.718 -4.385 23.251 1.00 90.44 188 VAL A O 1
ATOM 1568 N N . ASN A 1 189 ? -7.434 -3.071 22.639 1.00 88.00 189 ASN A N 1
ATOM 1569 C CA . ASN A 1 189 ? -8.319 -3.533 23.696 1.00 88.00 189 ASN A CA 1
ATOM 1570 C C . ASN A 1 189 ? -8.832 -4.937 23.352 1.00 88.00 189 ASN A C 1
ATOM 1572 O O . ASN A 1 189 ? -9.354 -5.174 22.265 1.00 88.00 189 ASN A O 1
ATOM 1576 N N . SER A 1 190 ? -8.704 -5.874 24.291 1.00 90.44 190 SER A N 1
ATOM 1577 C CA . SER A 1 190 ? -9.120 -7.266 24.104 1.00 90.44 190 SER A CA 1
ATOM 1578 C C . SER A 1 190 ? -10.598 -7.414 23.754 1.00 90.44 190 SER A C 1
ATOM 1580 O O . SER A 1 190 ? -10.951 -8.358 23.056 1.00 90.44 190 SER A O 1
ATOM 1582 N N . ASN A 1 191 ? -11.448 -6.498 24.226 1.00 89.88 191 ASN A N 1
ATOM 1583 C CA . ASN A 1 191 ? -12.879 -6.533 23.930 1.00 89.88 191 ASN A CA 1
ATOM 1584 C C . ASN A 1 191 ? -13.166 -6.202 22.462 1.00 89.88 191 ASN A C 1
ATOM 1586 O O . ASN A 1 191 ? -14.104 -6.743 21.897 1.00 89.88 191 ASN A O 1
ATOM 1590 N N . ASP A 1 192 ? -12.328 -5.385 21.826 1.00 89.69 192 ASP A N 1
ATOM 1591 C CA . ASP A 1 192 ? -12.536 -4.955 20.442 1.00 89.69 192 ASP A CA 1
ATOM 1592 C C . ASP A 1 192 ? -12.018 -6.005 19.438 1.00 89.69 192 ASP A C 1
ATOM 1594 O O . ASP A 1 192 ? -12.345 -5.967 18.254 1.00 89.69 192 ASP A O 1
ATOM 1598 N N . MET A 1 193 ? -11.251 -7.000 19.905 1.00 87.38 193 MET A N 1
ATOM 1599 C CA . MET A 1 193 ? -10.725 -8.091 19.073 1.00 87.38 193 MET A CA 1
ATOM 1600 C C . MET A 1 193 ? -11.822 -8.974 18.469 1.00 87.38 193 MET A C 1
ATOM 1602 O O . MET A 1 193 ? -11.583 -9.634 17.462 1.00 87.38 193 MET A O 1
ATOM 1606 N N . GLU A 1 194 ? -13.022 -9.005 19.054 1.00 90.75 194 GLU A N 1
ATOM 1607 C CA . GLU A 1 194 ? -14.156 -9.765 18.511 1.00 90.75 194 GLU A CA 1
ATOM 1608 C C . GLU A 1 194 ? -14.756 -9.148 17.236 1.00 90.75 194 GLU A C 1
ATOM 1610 O O . GLU A 1 194 ? -15.577 -9.787 16.559 1.00 90.75 194 GLU A O 1
ATOM 1615 N N . ASN A 1 195 ? -14.357 -7.908 16.926 1.00 91.31 195 ASN A N 1
ATOM 1616 C CA . ASN A 1 195 ? -14.787 -7.165 15.749 1.00 91.31 195 ASN A CA 1
ATOM 1617 C C . ASN A 1 195 ? -13.905 -7.393 14.510 1.00 91.31 195 ASN A C 1
ATOM 1619 O O . ASN A 1 195 ? -14.318 -6.985 13.423 1.00 91.31 195 ASN A O 1
ATOM 1623 N N . LEU A 1 196 ? -12.735 -8.026 14.667 1.00 79.75 196 LEU A N 1
ATOM 1624 C CA . LEU A 1 196 ? -11.826 -8.402 13.575 1.0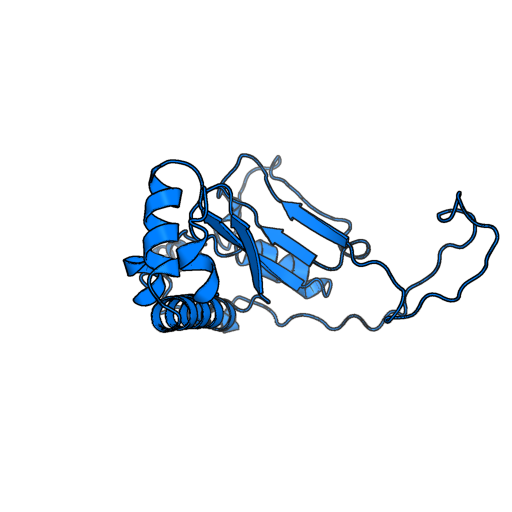0 79.75 196 LEU A CA 1
ATOM 1625 C C . LEU A 1 196 ? -12.331 -9.599 12.756 1.00 79.75 196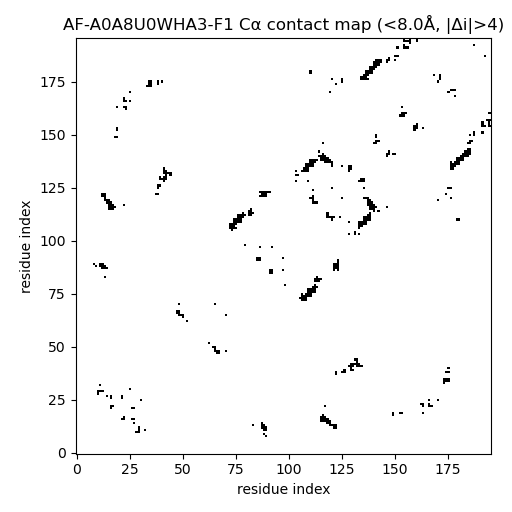 LEU A C 1
ATOM 1627 O O . LEU A 1 196 ? -12.982 -10.504 13.331 1.00 79.75 196 LEU A O 1
#

Organism: NCBI:txid7396

InterPro domains:
  IPR005201 Cytosolic endo-beta-N-acetylglucosaminidase, TIM barrel domain [PF03644] (84-190)
  IPR032979 Cytosolic endo-beta-N-acetylglucosaminidase [PTHR13246] (57-196)

Solvent-accessible surface area (backbone atoms only — not comparable to full-atom values): 11522 Å² total; per-residue (Å²): 139,74,97,84,50,66,75,67,54,71,46,42,45,45,63,67,37,82,48,69,69,36,45,68,67,59,71,53,92,46,68,85,56,68,31,74,82,74,35,58,74,72,36,84,74,83,76,72,66,77,74,74,54,80,82,72,46,84,88,54,90,73,86,74,86,55,42,90,89,74,52,84,79,37,75,46,74,44,62,69,89,45,41,86,59,57,54,21,30,54,84,40,56,93,66,88,81,65,92,79,86,83,67,52,91,74,39,46,33,39,30,42,40,40,82,39,39,31,29,52,56,22,56,47,56,45,34,54,34,8,74,60,36,23,44,35,19,18,21,37,38,25,51,59,78,68,18,37,54,54,49,52,62,40,36,71,32,48,66,43,36,51,48,52,53,51,34,54,51,48,49,26,67,52,58,66,49,74,47,66,47,79,46,80,68,41,86,77,61,77,80,40,58,78,27,109

Secondary structure (DSSP, 8-state):
--TT-HHHHHHSB--EE-SHHHHHTT--GGGG--GGGTSPPPPPP-PPP---GGGT-TT----PPP-TTTPPP-EEEE-STTS--GGGBTT--S-SSS-----GGG-SEEEE--SSSEEPPPHHHHHHHHHHT-EEEEEEEE-HHHHHHHHHHHTT-HHHHHHHHHHHHHHHHHHT--EEEEEE-SPPPTTGGGG-

Mean predicted aligned error: 6.65 Å

Sequence (196 aa):
MCDHCDDSCNQLEAEALHNNEQLLNFKVRSKHIDWHMYVKPLRPRYAKPIYLKKQFNLLSNYNEQIDDSNRRELLLCHDMMGNYLEDRHFNSSKKFDDYRFYHWSGVDYFCYFSHHYVTIPPCGWINAAHKHGVRVLGTFITEGHTGDQLLHDVLASREMVNNIVSAMVKLCKHYGFEGWLVNIECKVNSNDMENL

Radius of gyration: 19.36 Å; Cα contacts (8 Å, |Δi|>4): 305; chains: 1; bounding box: 45×58×49 Å

pLDDT: mean 88.35, std 13.82, range [33.91, 98.81]

Foldseek 3Di:
DDPPCDVVQVLQFWDFDAAPVCLLVVVHSNQVPQLPVLADAQDDDPDFDDDPPCVPCVPDPDDDDDGPVPDDAAEDEDCPVAADDQLRGSVRDPDPPDDDDDVLVRHQEYEDGHPGQWTQDRRVVNRVNSVSNHAYATEHEQDDPSSQVRVCQCLVALVSVVSSVVSQVVSCVRNVGDYYDYYYHYDDDPVSVVSD